Protein AF-A0AAU9F2Q4-F1 (afdb_monomer_lite)

Sequence (205 aa):
METWDTPYREISLGPARLWLRPLEPWQWAPRREASCGPASLCLELLGKAPVGWRDVFTCQGQVAEPATDNLAALPAAYLDTLLTALQAPWLTPEEAADMALLTRHLEHRADFPGVDCAACAQQDAAGEGPPDCAACPLPPLSAAGWEALRLLGLVRRCPPEAAALLPYLAAGAGPRELRLLLMRWCLIAARLERRSGPAGGAMLK

pLDDT: mean 78.68, std 13.42, range [30.16, 93.81]

Organism: NCBI:txid3058419

Structure (mmCIF, N/CA/C/O backbone):
data_AF-A0AAU9F2Q4-F1
#
_entry.id   AF-A0AAU9F2Q4-F1
#
loop_
_atom_site.group_PDB
_atom_site.id
_atom_site.type_symbol
_atom_site.label_atom_id
_atom_site.label_alt_id
_atom_site.label_comp_id
_atom_site.label_asym_id
_atom_site.label_entity_id
_atom_site.label_seq_id
_atom_site.pdbx_PDB_ins_code
_atom_site.Cartn_x
_atom_site.Cartn_y
_atom_site.Cartn_z
_atom_site.occupancy
_atom_site.B_iso_or_equiv
_atom_site.auth_seq_id
_atom_site.auth_comp_id
_atom_site.auth_asym_id
_atom_site.auth_atom_id
_atom_site.pdbx_PDB_model_num
ATOM 1 N N . MET A 1 1 ? 14.437 14.383 21.463 1.00 30.75 1 MET A N 1
ATOM 2 C CA . MET A 1 1 ? 13.561 15.396 20.845 1.00 30.75 1 MET A CA 1
ATOM 3 C C . MET A 1 1 ? 13.148 14.809 19.507 1.00 30.75 1 MET A C 1
ATOM 5 O O . MET A 1 1 ? 13.933 14.861 18.574 1.00 30.75 1 MET A O 1
ATOM 9 N N . GLU A 1 2 ? 12.039 14.068 19.474 1.00 33.81 2 GLU A N 1
ATOM 10 C CA . GLU A 1 2 ? 11.590 13.385 18.252 1.00 33.81 2 GLU A CA 1
ATOM 11 C C . GLU A 1 2 ? 11.129 14.434 17.241 1.00 33.81 2 GLU A C 1
ATOM 13 O O . GLU A 1 2 ? 10.295 15.280 17.556 1.00 33.81 2 GLU A O 1
ATOM 18 N N . THR A 1 3 ? 11.714 14.425 16.050 1.00 34.91 3 THR A N 1
ATOM 19 C CA . THR A 1 3 ? 11.273 15.225 14.911 1.00 34.91 3 THR A CA 1
ATOM 20 C C . THR A 1 3 ? 9.958 14.641 14.391 1.00 34.91 3 THR A C 1
ATOM 22 O O . THR A 1 3 ? 9.901 13.517 13.893 1.00 34.91 3 THR A O 1
ATOM 25 N N . TRP A 1 4 ? 8.867 15.386 14.570 1.00 38.84 4 TRP A N 1
ATOM 26 C CA . TRP A 1 4 ? 7.504 14.994 14.200 1.00 38.84 4 TRP A CA 1
ATOM 27 C C . TRP A 1 4 ? 7.241 15.208 12.700 1.00 38.84 4 TRP A C 1
ATOM 29 O O . TRP A 1 4 ? 6.338 15.948 12.328 1.00 38.84 4 TRP A O 1
ATOM 39 N N . ASP A 1 5 ? 8.017 14.560 11.830 1.00 51.81 5 ASP A N 1
ATOM 40 C CA . ASP A 1 5 ? 7.892 14.719 10.368 1.00 51.81 5 ASP A CA 1
ATOM 41 C C . ASP A 1 5 ? 6.787 13.860 9.732 1.00 51.81 5 ASP A C 1
ATOM 43 O O . ASP A 1 5 ? 6.594 13.885 8.518 1.00 51.81 5 ASP A O 1
ATOM 47 N N . THR A 1 6 ? 6.036 13.073 10.511 1.00 57.44 6 THR A N 1
ATOM 48 C CA . THR A 1 6 ? 4.935 12.277 9.948 1.00 57.44 6 THR A CA 1
ATOM 49 C C . THR A 1 6 ? 3.630 13.077 9.984 1.00 57.44 6 THR A C 1
ATOM 51 O O . THR A 1 6 ? 3.084 13.267 11.074 1.00 57.44 6 THR A O 1
ATOM 54 N N . PRO A 1 7 ? 3.091 13.527 8.834 1.00 71.12 7 PRO A N 1
ATOM 55 C CA . PRO A 1 7 ? 1.835 14.259 8.815 1.00 71.12 7 PRO A CA 1
ATOM 56 C C . PRO A 1 7 ? 0.687 13.350 9.257 1.00 71.12 7 PRO A C 1
ATOM 58 O O . PRO A 1 7 ? 0.621 12.168 8.903 1.00 71.12 7 PRO A O 1
ATOM 61 N N . TYR A 1 8 ? -0.238 13.918 10.024 1.00 78.12 8 TYR A N 1
ATOM 62 C CA . TYR A 1 8 ? -1.520 13.283 10.290 1.00 78.12 8 TYR A CA 1
ATOM 63 C C . TYR A 1 8 ? -2.273 13.096 8.973 1.00 78.12 8 TYR A C 1
ATOM 65 O O . TYR A 1 8 ? -2.285 13.990 8.124 1.00 78.12 8 TYR A O 1
ATOM 73 N N . ARG A 1 9 ? -2.937 11.953 8.807 1.00 81.25 9 ARG A N 1
ATOM 74 C CA . ARG A 1 9 ? -3.854 11.731 7.694 1.00 81.25 9 ARG A CA 1
ATOM 75 C C . ARG A 1 9 ? -5.282 11.971 8.142 1.00 81.25 9 ARG A C 1
ATOM 77 O O . ARG A 1 9 ? -5.747 11.373 9.110 1.00 81.25 9 ARG A O 1
ATOM 84 N N . GLU A 1 10 ? -5.962 12.834 7.403 1.00 86.50 10 GLU A N 1
ATOM 85 C CA . GLU A 1 10 ? -7.388 13.073 7.564 1.00 86.50 10 GLU A CA 1
ATOM 86 C C . GLU A 1 10 ? -8.207 11.935 6.938 1.00 86.50 10 GLU A C 1
ATOM 88 O O . GLU A 1 10 ? -7.921 11.467 5.832 1.00 86.50 10 GLU A O 1
ATOM 93 N N . ILE A 1 11 ? -9.243 11.506 7.651 1.00 83.75 11 ILE A N 1
ATOM 94 C CA . ILE A 1 11 ? -10.245 10.533 7.229 1.00 83.75 11 ILE A CA 1
ATOM 95 C C . ILE A 1 11 ? -11.613 11.184 7.386 1.00 83.75 11 ILE A C 1
ATOM 97 O O . ILE A 1 11 ? -11.958 11.715 8.444 1.00 83.75 11 ILE A O 1
ATOM 101 N N . SER A 1 12 ? -12.405 11.113 6.322 1.00 86.38 12 SER A N 1
ATOM 102 C CA . SER A 1 12 ? -13.799 11.538 6.335 1.00 86.38 12 SER A CA 1
ATOM 103 C C . SER A 1 12 ? -14.693 10.382 6.777 1.00 86.38 12 SER A C 1
ATOM 105 O O . SER A 1 12 ? -14.670 9.310 6.174 1.00 86.38 12 SER A O 1
ATOM 107 N N . LEU A 1 13 ? -15.501 10.619 7.809 1.00 80.38 13 LEU A N 1
ATOM 108 C CA . LEU A 1 13 ? -16.536 9.711 8.308 1.00 80.38 13 LEU A CA 1
ATOM 109 C C . LEU A 1 13 ? -17.919 10.359 8.098 1.00 80.38 13 LEU A C 1
ATOM 111 O O . LEU A 1 13 ? -18.725 10.471 9.017 1.00 80.38 13 LEU A O 1
ATOM 115 N N . GLY A 1 14 ? -18.167 10.878 6.889 1.00 81.12 14 GLY A N 1
ATOM 116 C CA . GLY A 1 14 ? -19.363 11.667 6.572 1.00 81.12 14 GLY A CA 1
ATOM 117 C C . GLY A 1 14 ? -19.205 13.132 7.005 1.00 81.12 14 GLY A C 1
ATOM 118 O O . GLY A 1 14 ? -18.322 13.807 6.467 1.00 81.12 14 GLY A O 1
ATOM 119 N N . PRO A 1 15 ? -20.026 13.661 7.934 1.00 78.69 15 PRO A N 1
ATOM 120 C CA . PRO A 1 15 ? -19.809 14.995 8.503 1.00 78.69 15 PRO A CA 1
ATOM 121 C C . PRO A 1 15 ? -18.607 15.031 9.461 1.00 78.69 15 PRO A C 1
ATOM 123 O O . PRO A 1 15 ? -17.998 16.082 9.630 1.00 78.69 15 PRO A O 1
ATOM 126 N N . ALA A 1 16 ? -18.231 13.887 10.039 1.00 80.81 16 ALA A N 1
ATOM 127 C CA . ALA A 1 16 ? -17.116 13.779 10.968 1.00 80.81 16 ALA A CA 1
ATOM 128 C C . ALA A 1 16 ? -15.758 13.749 10.247 1.00 80.81 16 ALA A C 1
ATOM 130 O O . ALA A 1 16 ? -15.624 13.267 9.111 1.00 80.81 16 ALA A O 1
ATOM 131 N N . ARG A 1 17 ? -14.728 14.250 10.932 1.00 85.94 17 ARG A N 1
ATOM 132 C CA . ARG A 1 17 ? -13.327 14.218 10.494 1.00 85.94 17 ARG A CA 1
ATOM 133 C C . ARG A 1 17 ? -12.459 13.613 11.580 1.00 85.94 17 ARG A C 1
ATOM 135 O O . ARG A 1 17 ? -12.610 13.947 12.751 1.00 85.94 17 ARG A O 1
ATOM 142 N N . LEU A 1 18 ? -11.549 12.739 11.177 1.00 82.75 18 LEU A N 1
ATOM 143 C CA . LEU A 1 18 ? -10.592 12.084 12.057 1.00 82.75 18 LEU A CA 1
ATOM 144 C C . LEU A 1 18 ? -9.186 12.299 11.504 1.00 82.75 18 LEU A C 1
ATOM 146 O O . LEU A 1 18 ? -8.965 12.124 10.311 1.00 82.75 18 LEU A O 1
ATOM 150 N N . TRP A 1 19 ? -8.234 12.631 12.362 1.00 84.31 19 TRP A N 1
ATOM 151 C CA . TRP A 1 19 ? -6.824 12.755 12.018 1.00 84.31 19 TRP A CA 1
ATOM 152 C C . TRP A 1 19 ? -6.054 11.668 12.742 1.00 84.31 19 TRP A C 1
ATOM 154 O O . TRP A 1 19 ? -6.036 11.635 13.970 1.00 84.31 19 TRP A O 1
ATOM 164 N N . LEU A 1 20 ? -5.424 10.780 11.978 1.00 81.56 20 LEU A N 1
ATOM 165 C CA . LEU A 1 20 ? -4.614 9.690 12.509 1.00 81.56 20 LEU A CA 1
ATOM 166 C C . LEU A 1 20 ? -3.164 9.879 12.128 1.00 81.56 20 LEU A C 1
ATOM 168 O O . LEU A 1 20 ? -2.854 10.166 10.971 1.00 81.56 20 LEU A O 1
ATOM 172 N N . ARG A 1 21 ? -2.262 9.615 13.069 1.00 80.25 21 ARG A N 1
ATOM 173 C CA . ARG A 1 21 ? -0.896 9.278 12.687 1.00 80.25 21 ARG A CA 1
ATOM 174 C C . ARG A 1 21 ? -0.889 7.883 12.043 1.00 80.25 21 ARG A C 1
ATOM 176 O O . ARG A 1 21 ? -1.408 6.944 12.652 1.00 80.25 21 ARG A O 1
ATOM 183 N N . PRO A 1 22 ? -0.288 7.727 10.853 1.00 78.69 22 PRO A N 1
ATOM 184 C CA . PRO A 1 22 ? -0.014 6.424 10.263 1.00 78.69 22 PRO A CA 1
ATOM 185 C C . PRO A 1 22 ? 0.606 5.427 11.244 1.00 78.69 22 PRO A C 1
ATOM 187 O O . PRO A 1 22 ? 1.604 5.743 11.892 1.00 78.69 22 PRO A O 1
ATOM 190 N N . LEU A 1 23 ? 0.042 4.219 11.310 1.00 81.31 23 LEU A N 1
ATOM 191 C CA . LEU A 1 23 ? 0.654 3.081 11.994 1.00 81.31 23 LEU A CA 1
ATOM 192 C C . LEU A 1 23 ? 1.316 2.162 10.967 1.00 81.31 23 LEU A C 1
ATOM 194 O O . LEU A 1 23 ? 0.709 1.783 9.965 1.00 81.31 23 LEU A O 1
ATOM 198 N N . GLU A 1 24 ? 2.548 1.758 11.237 1.00 81.12 24 GLU A N 1
ATOM 199 C CA . GLU A 1 24 ? 3.239 0.728 10.472 1.00 81.12 24 GLU A CA 1
ATOM 200 C C . GLU A 1 24 ? 2.607 -0.651 10.707 1.00 81.12 24 GLU A C 1
ATOM 202 O O . GLU A 1 24 ? 2.112 -0.921 11.804 1.00 81.12 24 GLU A O 1
ATOM 207 N N . PRO A 1 25 ? 2.672 -1.589 9.742 1.00 79.75 25 PRO A N 1
ATOM 208 C CA . PRO A 1 25 ? 2.086 -2.916 9.921 1.00 79.75 25 PRO A CA 1
ATOM 209 C C . PRO A 1 25 ? 2.597 -3.682 11.123 1.00 79.75 25 PRO A C 1
ATOM 211 O O . PRO A 1 25 ? 1.816 -4.349 11.784 1.00 79.75 25 PRO A O 1
ATOM 214 N N . TRP A 1 26 ? 3.877 -3.560 11.466 1.00 81.12 26 TRP A N 1
ATOM 215 C CA . TRP A 1 26 ? 4.405 -4.212 12.664 1.00 81.12 26 TRP A CA 1
ATOM 216 C C . TRP A 1 26 ? 3.760 -3.670 13.954 1.00 81.12 26 TRP A C 1
ATOM 218 O O . TRP A 1 26 ? 3.735 -4.363 14.968 1.00 81.12 26 TRP A O 1
ATOM 228 N N . GLN A 1 27 ? 3.190 -2.459 13.916 1.00 82.69 27 GLN A N 1
ATOM 229 C CA . GLN A 1 27 ? 2.461 -1.866 15.034 1.00 82.69 27 GLN A CA 1
ATOM 230 C C . GLN A 1 27 ? 1.024 -2.389 15.139 1.00 82.69 27 GLN A C 1
ATOM 232 O O . GLN A 1 27 ? 0.495 -2.409 16.246 1.00 82.69 27 GLN A O 1
ATOM 237 N N . TRP A 1 28 ? 0.377 -2.835 14.057 1.00 82.81 28 TRP A N 1
ATOM 238 C CA . TRP A 1 28 ? -1.028 -3.272 14.109 1.00 82.81 28 TRP A CA 1
ATOM 239 C C . TRP A 1 28 ? -1.265 -4.756 13.796 1.00 82.81 28 TRP A C 1
ATOM 241 O O . TRP A 1 28 ? -2.226 -5.331 14.304 1.00 82.81 28 TRP A O 1
ATOM 251 N N . ALA A 1 29 ? -0.399 -5.410 13.021 1.00 83.38 29 ALA A N 1
ATOM 252 C CA . ALA A 1 29 ? -0.590 -6.790 12.573 1.00 83.38 29 ALA A CA 1
ATOM 253 C C . ALA A 1 29 ? -0.628 -7.810 13.727 1.00 83.38 29 ALA A C 1
ATOM 255 O O . ALA A 1 29 ? -1.588 -8.577 13.769 1.00 83.38 29 ALA A O 1
ATOM 256 N N . PRO A 1 30 ? 0.280 -7.777 14.727 1.00 87.00 30 PRO A N 1
ATOM 257 C CA . PRO A 1 30 ? 0.195 -8.703 15.864 1.00 87.00 30 PRO A CA 1
ATOM 258 C C . PRO A 1 30 ? -1.099 -8.544 16.679 1.00 87.00 30 PRO A C 1
ATOM 260 O O . PRO A 1 30 ? -1.614 -9.494 17.258 1.00 87.00 30 PRO A O 1
ATOM 263 N N . ARG A 1 31 ? -1.658 -7.329 16.711 1.00 85.50 31 ARG A N 1
ATOM 264 C CA . ARG A 1 31 ? -2.881 -7.008 17.465 1.00 85.50 31 ARG A CA 1
ATOM 265 C C . ARG A 1 31 ? -4.124 -7.548 16.789 1.00 85.50 31 ARG A C 1
ATOM 267 O O . ARG A 1 31 ? -5.072 -7.931 17.459 1.00 85.50 31 ARG A O 1
ATOM 274 N N . ARG A 1 32 ? -4.111 -7.615 15.459 1.00 82.69 32 ARG A N 1
ATOM 275 C CA . ARG A 1 32 ? -5.192 -8.228 14.690 1.00 82.69 32 ARG A CA 1
ATOM 276 C C . ARG A 1 32 ? -5.400 -9.690 15.085 1.00 82.69 32 ARG A C 1
ATOM 278 O O . ARG A 1 32 ? -6.544 -10.112 15.183 1.00 82.69 32 ARG A O 1
ATOM 285 N N . GLU A 1 33 ? -4.317 -10.428 15.312 1.00 83.19 33 GLU A N 1
ATOM 286 C CA . GLU A 1 33 ? -4.371 -11.839 15.718 1.00 83.19 33 GLU A CA 1
ATOM 287 C C . GLU A 1 33 ? -4.824 -12.009 17.174 1.00 83.19 33 GLU A C 1
ATOM 289 O O . GLU A 1 33 ? -5.523 -12.966 17.494 1.00 83.19 33 GLU A O 1
ATOM 294 N N . ALA A 1 34 ? -4.461 -11.065 18.046 1.00 84.88 34 ALA A N 1
ATOM 295 C CA . ALA A 1 34 ? -4.790 -11.102 19.469 1.00 84.88 34 ALA A CA 1
ATOM 296 C C . ALA A 1 34 ? -6.171 -10.511 19.820 1.00 84.88 34 ALA A C 1
ATOM 298 O O . ALA A 1 34 ? -6.640 -10.670 20.946 1.00 84.88 34 ALA A O 1
ATOM 299 N N . SER A 1 35 ? -6.811 -9.790 18.898 1.00 81.19 35 SER A N 1
ATOM 300 C CA . SER A 1 35 ? -8.027 -9.034 19.192 1.00 81.19 35 SER A CA 1
ATOM 301 C C . SER A 1 35 ? -9.288 -9.902 19.220 1.00 81.19 35 SER A C 1
ATOM 303 O O . SER A 1 35 ? -9.508 -10.743 18.352 1.00 81.19 35 SER A O 1
ATOM 305 N N . CYS A 1 36 ? -10.186 -9.613 20.167 1.00 80.12 36 CYS A N 1
ATOM 306 C CA . CYS A 1 36 ? -11.493 -10.268 20.303 1.00 80.12 36 CYS A CA 1
ATOM 307 C C . CYS A 1 36 ? -12.516 -9.869 19.220 1.00 80.12 36 CYS A C 1
ATOM 309 O O . CYS A 1 36 ? -13.632 -10.386 19.214 1.00 80.12 36 CYS A O 1
ATOM 311 N N . GLY A 1 37 ? -12.177 -8.934 18.328 1.00 80.25 37 GLY A N 1
ATOM 312 C CA . GLY A 1 37 ? -13.032 -8.546 17.213 1.00 80.25 37 GLY A CA 1
ATOM 313 C C . GLY A 1 37 ? -12.699 -7.173 16.624 1.00 80.25 37 GLY A C 1
ATOM 314 O O . GLY A 1 37 ? -11.856 -6.445 17.150 1.00 80.25 37 GLY A O 1
ATOM 315 N N . PRO A 1 38 ? -13.385 -6.774 15.539 1.00 76.56 38 PRO A N 1
ATOM 316 C CA . PRO A 1 38 ? -13.038 -5.572 14.782 1.00 76.56 38 PRO A CA 1
ATOM 317 C C . PRO A 1 38 ? -13.128 -4.279 15.615 1.00 76.56 38 PRO A C 1
ATOM 319 O O . PRO A 1 38 ? -12.246 -3.428 15.532 1.00 76.56 38 PRO A O 1
ATOM 322 N N . ALA A 1 39 ? -14.138 -4.156 16.486 1.00 77.06 39 ALA A N 1
ATOM 323 C CA . ALA A 1 39 ? -14.296 -3.003 17.378 1.00 77.06 39 ALA A CA 1
ATOM 324 C C . ALA A 1 39 ? -13.160 -2.900 18.408 1.00 77.06 39 ALA A C 1
ATOM 326 O O . ALA A 1 39 ? -12.555 -1.840 18.557 1.00 77.06 39 ALA A O 1
ATOM 327 N N . SER A 1 40 ? -12.821 -4.011 19.069 1.00 78.44 40 SER A N 1
ATOM 328 C CA . SER A 1 40 ? -11.718 -4.071 20.034 1.00 78.44 40 SER A CA 1
ATOM 329 C C . SER A 1 40 ? -10.376 -3.744 19.381 1.00 78.44 40 SER A C 1
ATOM 331 O O . SER A 1 40 ? -9.596 -2.983 19.946 1.00 78.44 40 SER A O 1
ATOM 333 N N . LEU A 1 41 ? -10.131 -4.259 18.170 1.00 82.94 41 LEU A N 1
ATOM 334 C CA . LEU A 1 41 ? -8.939 -3.931 17.388 1.00 82.94 41 LEU A CA 1
ATOM 335 C C . LEU A 1 41 ? -8.873 -2.431 17.093 1.00 82.94 41 LEU A C 1
ATOM 337 O O . LEU A 1 41 ? -7.843 -1.808 17.325 1.00 82.94 41 LEU A O 1
ATOM 341 N N . CYS A 1 42 ? -9.970 -1.835 16.623 1.00 80.12 42 CYS A N 1
ATOM 342 C CA . CYS A 1 42 ? -10.027 -0.402 16.355 1.00 80.12 42 CYS A CA 1
ATOM 343 C C . CYS A 1 42 ? -9.677 0.436 17.583 1.00 80.12 42 CYS A C 1
ATOM 345 O O . CYS A 1 42 ? -8.853 1.339 17.478 1.00 80.12 42 CYS A O 1
ATOM 347 N N . LEU A 1 43 ? -10.266 0.126 18.739 1.00 78.06 43 LEU A N 1
ATOM 348 C CA . LEU A 1 43 ? -9.997 0.850 19.980 1.00 78.06 43 LEU A CA 1
ATOM 349 C C . LEU A 1 43 ? -8.536 0.716 20.412 1.00 78.06 43 LEU A C 1
ATOM 351 O O . LEU A 1 43 ? -7.912 1.714 20.769 1.00 78.06 43 LEU A O 1
ATOM 355 N N . GLU A 1 44 ? -7.965 -0.487 20.324 1.00 82.19 44 GLU A N 1
ATOM 356 C CA . GLU A 1 44 ? -6.560 -0.704 20.664 1.00 82.19 44 GLU A CA 1
ATOM 357 C C . GLU A 1 44 ? -5.624 0.089 19.739 1.00 82.19 44 GLU A C 1
ATOM 359 O O . GLU A 1 44 ? -4.688 0.737 20.209 1.00 82.19 44 GLU A O 1
ATOM 364 N N . LEU A 1 45 ? -5.882 0.079 18.427 1.00 82.31 45 LEU A N 1
ATOM 365 C CA . LEU A 1 45 ? -5.062 0.794 17.448 1.00 82.31 45 LEU A CA 1
ATOM 366 C C . LEU A 1 45 ? -5.203 2.314 17.569 1.00 82.31 45 LEU A C 1
ATOM 368 O O . LEU A 1 45 ? -4.200 3.025 17.514 1.00 82.31 45 LEU A O 1
ATOM 372 N N . LEU A 1 46 ? -6.418 2.817 17.788 1.00 79.06 46 LEU A N 1
ATOM 373 C CA . LEU A 1 46 ? -6.665 4.241 18.023 1.00 79.06 46 LEU A CA 1
ATOM 374 C C . LEU A 1 46 ? -6.047 4.706 19.349 1.00 79.06 46 LEU A C 1
ATOM 376 O O . LEU A 1 46 ? -5.559 5.822 19.416 1.00 79.06 46 LEU A O 1
ATOM 380 N N . GLY A 1 47 ? -5.960 3.849 20.370 1.00 76.38 47 GLY A N 1
ATOM 381 C CA . GLY A 1 47 ? -5.218 4.153 21.600 1.00 76.38 47 GLY A CA 1
ATOM 382 C C . GLY A 1 47 ? -3.692 4.192 21.431 1.00 76.38 47 GLY A C 1
ATOM 383 O O . GLY A 1 47 ? -2.983 4.681 22.310 1.00 76.38 47 GLY A O 1
ATOM 384 N N . LYS A 1 48 ? -3.159 3.667 20.321 1.00 77.38 48 LYS A N 1
ATOM 385 C CA . LYS A 1 48 ? -1.722 3.687 19.993 1.00 77.38 48 LYS A CA 1
ATOM 386 C C . LYS A 1 48 ? -1.352 4.774 18.991 1.00 77.38 48 LYS A C 1
ATOM 388 O O . LYS A 1 48 ? -0.204 5.214 18.978 1.00 77.38 48 LYS A O 1
ATOM 393 N N . ALA A 1 49 ? -2.292 5.195 18.155 1.00 73.62 49 ALA A N 1
ATOM 394 C CA . ALA A 1 49 ? -2.109 6.328 17.270 1.00 73.62 49 ALA A CA 1
ATOM 395 C C . ALA A 1 49 ? -2.385 7.636 18.030 1.00 73.62 49 ALA A C 1
ATOM 397 O O . ALA A 1 49 ? -3.349 7.725 18.781 1.00 73.62 49 ALA A O 1
ATOM 398 N N . PRO A 1 50 ? -1.598 8.699 17.819 1.00 68.94 50 PRO A N 1
ATOM 399 C CA . PRO A 1 50 ? -2.093 10.048 18.040 1.00 68.94 50 PRO A CA 1
ATOM 400 C C . PRO A 1 50 ? -3.336 10.277 17.168 1.00 68.94 50 PRO A C 1
ATOM 402 O O . PRO A 1 50 ? -3.247 10.224 15.936 1.00 68.94 50 PRO A O 1
ATOM 405 N N . VAL A 1 51 ? -4.488 10.481 17.812 1.00 73.81 51 VAL A N 1
ATOM 406 C CA . VAL A 1 51 ? -5.788 10.684 17.159 1.00 73.81 51 VAL A CA 1
ATOM 407 C C . VAL A 1 51 ? -6.348 12.046 17.550 1.00 73.81 51 VAL A C 1
ATOM 409 O O . VAL A 1 51 ? -6.468 12.356 18.731 1.00 73.81 51 VAL A O 1
ATOM 412 N N . GLY A 1 52 ? -6.735 12.837 16.554 1.00 76.69 52 GLY A N 1
ATOM 413 C CA . GLY A 1 52 ? -7.634 13.978 16.725 1.00 76.69 52 GLY A CA 1
ATOM 414 C C . GLY A 1 52 ? -8.943 13.733 15.982 1.00 76.69 52 GLY A C 1
ATOM 415 O O . GLY A 1 52 ? -8.969 12.975 15.012 1.00 76.69 52 GLY A O 1
ATOM 416 N N . TRP A 1 53 ? -10.031 14.383 16.386 1.00 80.69 53 TRP A N 1
ATOM 417 C CA . TRP A 1 53 ? -11.269 14.366 15.607 1.00 80.69 53 TRP A CA 1
ATOM 418 C C . TRP A 1 53 ? -12.126 15.603 15.809 1.00 80.69 53 TRP A C 1
ATOM 420 O O . TRP A 1 53 ? -11.946 16.365 16.756 1.00 80.69 53 TRP A O 1
ATOM 430 N N . ARG A 1 54 ? -13.064 15.790 14.884 1.00 82.50 54 ARG A N 1
ATOM 431 C CA . ARG A 1 54 ? -14.028 16.884 14.861 1.00 82.50 54 ARG A CA 1
ATOM 432 C C . ARG A 1 54 ? -15.376 16.363 14.374 1.00 82.50 54 ARG A C 1
ATOM 434 O O . ARG A 1 54 ? -15.425 15.486 13.510 1.00 82.50 54 ARG A O 1
ATOM 441 N N . ASP A 1 55 ? -16.449 16.924 14.928 1.00 80.50 55 ASP A N 1
ATOM 442 C CA . ASP A 1 55 ? -17.834 16.639 14.533 1.00 80.50 55 ASP A CA 1
ATOM 443 C C . ASP A 1 55 ? -18.192 15.142 14.650 1.00 80.50 55 ASP A C 1
ATOM 445 O O . ASP A 1 55 ? -19.025 14.609 13.919 1.00 80.50 55 ASP A O 1
ATOM 449 N N . VAL A 1 56 ? -17.540 14.451 15.591 1.00 75.06 56 VAL A N 1
ATOM 450 C CA . VAL A 1 56 ? -17.852 13.078 15.989 1.00 75.06 56 VAL A CA 1
ATOM 451 C C . VAL A 1 56 ? -18.936 13.128 17.054 1.00 75.06 56 VAL A C 1
ATOM 453 O O . VAL A 1 56 ? -18.763 13.791 18.073 1.00 75.06 56 VAL A O 1
ATOM 456 N N . PHE A 1 57 ? -20.029 12.403 16.834 1.00 73.88 57 PHE A N 1
ATOM 457 C CA . PHE A 1 57 ? -21.144 12.334 17.773 1.00 73.88 57 PHE A CA 1
ATOM 458 C C . PHE A 1 57 ? -21.183 10.975 18.474 1.00 73.88 57 PHE A C 1
ATOM 460 O O . PHE A 1 57 ? -20.992 9.940 17.833 1.00 73.88 57 PHE A O 1
ATOM 467 N N . THR A 1 58 ? -21.442 10.979 19.780 1.00 72.56 58 THR A N 1
ATOM 468 C CA . THR A 1 58 ? -21.696 9.768 20.567 1.00 72.56 58 THR A CA 1
ATOM 469 C C . THR A 1 58 ? -23.010 9.114 20.137 1.00 72.56 58 THR A C 1
ATOM 471 O O . THR A 1 58 ? -23.845 9.727 19.467 1.00 72.56 58 THR A O 1
ATOM 474 N N . CYS A 1 59 ? -23.260 7.883 20.590 1.00 68.62 59 CYS A N 1
ATOM 475 C CA . CYS A 1 59 ? -24.557 7.220 20.406 1.00 68.62 59 CYS A CA 1
ATOM 476 C C . CYS A 1 59 ? -25.750 7.992 21.012 1.00 68.62 59 CYS A C 1
ATOM 478 O O . CYS A 1 59 ? -26.895 7.704 20.676 1.00 68.62 59 CYS A O 1
ATOM 480 N N . GLN A 1 60 ? -25.489 8.984 21.869 1.00 75.81 60 GLN A N 1
ATOM 481 C CA . GLN A 1 60 ? -26.485 9.871 22.474 1.00 75.81 60 GLN A CA 1
ATOM 482 C C . GLN A 1 60 ? -26.655 11.193 21.700 1.00 75.81 60 GLN A C 1
ATOM 484 O O . GLN A 1 60 ? -27.399 12.067 22.137 1.00 75.81 60 GLN A O 1
ATOM 489 N N . GLY A 1 61 ? -25.968 11.363 20.563 1.00 75.12 61 GLY A N 1
ATOM 490 C CA . GLY A 1 61 ? -26.054 12.565 19.729 1.00 75.12 61 GLY A CA 1
ATOM 491 C C . GLY A 1 61 ? -25.275 13.771 20.265 1.00 75.12 61 GLY A C 1
ATOM 492 O O . GLY A 1 61 ? -25.498 14.889 19.810 1.00 75.12 61 GLY A O 1
ATOM 493 N N . GLN A 1 62 ? -24.364 13.570 21.220 1.00 79.62 62 GLN A N 1
ATOM 494 C CA . GLN A 1 62 ? -23.512 14.628 21.774 1.00 79.62 62 GLN A CA 1
ATOM 495 C C . GLN A 1 62 ? -22.176 14.684 21.036 1.00 79.62 62 GLN A C 1
ATOM 497 O O . GLN A 1 62 ? -21.666 13.642 20.636 1.00 79.62 62 GLN A O 1
ATOM 502 N N . VAL A 1 63 ? -21.582 15.871 20.891 1.00 78.38 63 VAL A N 1
ATOM 503 C CA . VAL A 1 63 ? -20.228 15.997 20.327 1.00 78.38 63 VAL A CA 1
ATOM 504 C C . VAL A 1 63 ? -19.228 15.350 21.290 1.00 78.38 63 VAL A C 1
ATOM 506 O O . VAL A 1 63 ? -19.140 15.740 22.451 1.00 78.38 63 VAL A O 1
ATOM 509 N N . ALA A 1 64 ? -18.492 14.351 20.810 1.00 73.75 64 ALA A N 1
ATOM 510 C CA . ALA A 1 64 ? -17.448 13.675 21.563 1.00 73.75 64 ALA A CA 1
ATOM 511 C C . ALA A 1 64 ? -16.173 14.523 21.554 1.00 73.75 64 ALA A C 1
ATOM 513 O O . ALA A 1 64 ? -15.645 14.841 20.485 1.00 73.75 64 ALA A O 1
ATOM 514 N N . GLU A 1 65 ? -15.638 14.848 22.728 1.00 72.31 65 GLU A N 1
ATOM 515 C CA . GLU A 1 65 ? -14.328 15.493 22.820 1.00 72.31 65 GLU A CA 1
ATOM 516 C C . GLU A 1 65 ? -13.208 14.530 22.398 1.00 72.31 65 GLU A C 1
ATOM 518 O O . GLU A 1 65 ? -13.322 13.329 22.667 1.00 72.31 65 GLU A O 1
ATOM 523 N N . PRO A 1 66 ? -12.127 15.029 21.767 1.00 66.12 66 PRO A N 1
ATOM 524 C CA . PRO A 1 66 ? -10.971 14.229 21.375 1.00 66.12 66 PRO A CA 1
ATOM 525 C C . PRO A 1 66 ? -10.210 13.726 22.608 1.00 66.12 66 PRO A C 1
ATOM 527 O O . PRO A 1 66 ? -9.268 14.351 23.087 1.00 66.12 66 PRO A O 1
ATOM 530 N N . ALA A 1 67 ? -10.639 12.577 23.121 1.00 66.75 67 ALA A N 1
ATOM 531 C CA . ALA A 1 67 ? -10.023 11.868 24.232 1.00 66.75 67 ALA A CA 1
ATOM 532 C C . ALA A 1 67 ? -10.130 10.363 23.985 1.00 66.75 67 ALA A C 1
ATOM 534 O O . ALA A 1 67 ? -11.187 9.878 23.591 1.00 66.75 67 ALA A O 1
ATOM 535 N N . THR A 1 68 ? -9.062 9.611 24.250 1.00 62.69 68 THR A N 1
ATOM 536 C CA . THR A 1 68 ? -9.004 8.149 24.057 1.00 62.69 68 THR A CA 1
ATOM 537 C C . THR A 1 68 ? -10.191 7.408 24.679 1.00 62.69 68 THR A C 1
ATOM 539 O O . THR A 1 68 ? -10.677 6.442 24.101 1.00 62.69 68 THR A O 1
ATOM 542 N N . ASP A 1 69 ? -10.717 7.902 25.799 1.00 65.12 69 ASP A N 1
ATOM 543 C CA . ASP A 1 69 ? -11.838 7.289 26.521 1.00 65.12 69 ASP A CA 1
ATOM 544 C C . ASP A 1 69 ? -13.177 7.428 25.770 1.00 65.12 69 ASP A C 1
ATOM 546 O O . ASP A 1 69 ? -14.058 6.576 25.883 1.00 65.12 69 ASP A O 1
ATOM 550 N N . ASN A 1 70 ? -13.308 8.447 24.916 1.00 66.56 70 ASN A N 1
ATOM 551 C CA . ASN A 1 70 ? -14.494 8.689 24.092 1.00 66.56 70 ASN A CA 1
ATOM 552 C C . ASN A 1 70 ? -14.502 7.860 22.794 1.00 66.56 70 ASN A C 1
ATOM 554 O O . ASN A 1 70 ? -15.514 7.822 22.093 1.00 66.56 70 ASN A O 1
ATOM 558 N N . LEU A 1 71 ? -13.409 7.151 22.478 1.00 65.62 71 LEU A N 1
ATOM 559 C CA . LEU A 1 71 ? -13.319 6.277 21.300 1.00 65.62 71 LEU A CA 1
ATOM 560 C C . LEU A 1 71 ? -14.311 5.112 21.356 1.00 65.62 71 LEU A C 1
ATOM 562 O O . LEU A 1 71 ? -14.843 4.699 20.327 1.00 65.62 71 LEU A O 1
ATOM 566 N N . ALA A 1 72 ? -14.589 4.594 22.555 1.00 67.75 72 ALA A N 1
ATOM 567 C CA . ALA A 1 72 ? -15.548 3.507 22.754 1.00 67.75 72 ALA A CA 1
ATOM 568 C C . ALA A 1 72 ? -16.997 3.922 22.440 1.00 67.75 72 ALA A C 1
ATOM 570 O O . ALA A 1 72 ? -17.843 3.063 22.204 1.00 67.75 72 ALA A O 1
ATOM 571 N N . ALA A 1 73 ? -17.279 5.229 22.409 1.00 66.69 73 ALA A N 1
ATOM 572 C CA . ALA A 1 73 ? -18.598 5.782 22.118 1.00 66.69 73 ALA A CA 1
ATOM 573 C C . ALA A 1 73 ? -18.834 6.054 20.620 1.00 66.69 73 ALA A C 1
ATOM 575 O O . ALA A 1 73 ? -19.902 6.560 20.257 1.00 66.69 73 ALA A O 1
ATOM 576 N N . LEU A 1 74 ? -17.859 5.741 19.754 1.00 70.62 74 LEU A N 1
ATOM 577 C CA . LEU A 1 74 ? -17.983 5.923 18.310 1.00 70.62 74 LEU A CA 1
ATOM 578 C C . LEU A 1 74 ? -19.105 5.039 17.732 1.00 70.62 74 LEU A C 1
ATOM 580 O O . LEU A 1 74 ? -19.186 3.852 18.057 1.00 70.62 74 LEU A O 1
ATOM 584 N N . PRO A 1 75 ? -19.950 5.575 16.832 1.00 73.44 75 PRO A N 1
ATOM 585 C CA . PRO A 1 75 ? -20.946 4.780 16.127 1.00 73.44 75 PRO A CA 1
ATOM 586 C C . PRO A 1 75 ? -20.321 3.598 15.378 1.00 73.44 75 PRO A C 1
ATOM 588 O O . PRO A 1 75 ? -19.350 3.762 14.638 1.00 73.44 75 PRO A O 1
ATOM 591 N N . ALA A 1 76 ? -20.943 2.420 15.484 1.00 77.44 76 ALA A N 1
ATOM 592 C CA . ALA A 1 76 ? -20.500 1.211 14.782 1.00 77.44 76 ALA A CA 1
ATOM 593 C C . ALA A 1 76 ? -20.427 1.394 13.254 1.00 77.44 76 ALA A C 1
ATOM 595 O O . ALA A 1 76 ? -19.606 0.764 12.598 1.00 77.44 76 ALA A O 1
ATOM 596 N N . ALA A 1 77 ? -21.225 2.310 12.693 1.00 79.31 77 ALA A N 1
ATOM 597 C CA . ALA A 1 77 ? -21.200 2.659 11.273 1.00 79.31 77 ALA A CA 1
ATOM 598 C C . ALA A 1 77 ? -19.843 3.211 10.789 1.00 79.31 77 ALA A C 1
ATOM 600 O O . ALA A 1 77 ? -19.560 3.175 9.595 1.00 79.31 77 ALA A O 1
ATOM 601 N N . TYR A 1 78 ? -18.995 3.717 11.689 1.00 78.94 78 TYR A N 1
ATOM 602 C CA . TYR A 1 78 ? -17.655 4.194 11.338 1.00 78.94 78 TYR A CA 1
ATOM 603 C C . TYR A 1 78 ? -16.596 3.090 11.375 1.00 78.94 78 TYR A C 1
ATOM 605 O O . TYR A 1 78 ? -15.490 3.307 10.883 1.00 78.94 78 TYR A O 1
ATOM 613 N N . LEU A 1 79 ? -16.915 1.916 11.929 1.00 79.88 79 LEU A N 1
ATOM 614 C CA . LEU A 1 79 ? -15.937 0.874 12.226 1.00 79.88 79 LEU A CA 1
ATOM 615 C C . LEU A 1 79 ? -15.211 0.369 10.976 1.00 79.88 79 LEU A C 1
ATOM 617 O O . LEU A 1 79 ? -13.986 0.292 10.980 1.00 79.88 79 LEU A O 1
ATOM 621 N N . ASP A 1 80 ? -15.937 0.095 9.893 1.00 82.12 80 ASP A N 1
ATOM 622 C CA . ASP A 1 80 ? -15.337 -0.410 8.652 1.00 82.12 80 ASP A CA 1
ATOM 623 C C . ASP A 1 80 ? -14.391 0.615 8.020 1.00 82.12 80 ASP A C 1
ATOM 625 O O . ASP A 1 80 ? -13.273 0.280 7.615 1.00 82.12 80 ASP A O 1
ATOM 629 N N . THR A 1 81 ? -14.794 1.888 7.992 1.00 84.56 81 THR A N 1
ATOM 630 C CA . THR A 1 81 ? -13.955 2.975 7.475 1.00 84.56 81 THR A CA 1
ATOM 631 C C . THR A 1 81 ? -12.719 3.182 8.347 1.00 84.56 81 THR A C 1
ATOM 633 O O . THR A 1 81 ? -11.621 3.355 7.820 1.00 84.56 81 THR A O 1
ATOM 636 N N . LEU A 1 82 ? -12.866 3.114 9.674 1.00 81.56 82 LEU A N 1
ATOM 637 C CA . LEU A 1 82 ? -11.758 3.226 10.624 1.00 81.56 82 LEU A CA 1
ATOM 638 C C . LEU A 1 82 ? -10.773 2.069 10.484 1.00 81.56 82 LEU A C 1
ATOM 640 O O . LEU A 1 82 ? -9.574 2.307 10.379 1.00 81.56 82 LEU A O 1
ATOM 644 N N . LEU A 1 83 ? -11.259 0.829 10.431 1.00 79.81 83 LEU A N 1
ATOM 645 C CA . LEU A 1 83 ? -10.422 -0.354 10.234 1.00 79.81 83 LEU A CA 1
ATOM 646 C C . LEU A 1 83 ? -9.685 -0.303 8.907 1.00 79.81 83 LEU A C 1
ATOM 648 O O . LEU A 1 83 ? -8.500 -0.630 8.858 1.00 79.81 83 LEU A O 1
ATOM 652 N N . THR A 1 84 ? -10.377 0.114 7.847 1.00 82.94 84 THR A N 1
ATOM 653 C CA . THR A 1 84 ? -9.782 0.292 6.521 1.00 82.94 84 THR A CA 1
ATOM 654 C C . THR A 1 84 ? -8.694 1.351 6.567 1.00 82.94 84 THR A C 1
ATOM 656 O O . THR A 1 84 ? -7.610 1.134 6.034 1.00 82.94 84 THR A O 1
ATOM 659 N N . ALA A 1 85 ? -8.950 2.480 7.228 1.00 81.81 85 ALA A N 1
ATOM 660 C CA . ALA A 1 85 ? -7.968 3.537 7.359 1.00 81.81 85 ALA A CA 1
ATOM 661 C C . ALA A 1 85 ? -6.758 3.070 8.175 1.00 81.81 85 ALA A C 1
ATOM 663 O O . ALA A 1 85 ? -5.646 3.155 7.680 1.00 81.81 85 ALA A O 1
ATOM 664 N N . LEU A 1 86 ? -6.956 2.493 9.361 1.00 79.25 86 LEU A N 1
ATOM 665 C CA . LEU A 1 86 ? -5.883 2.002 10.236 1.00 79.25 86 LEU A CA 1
ATOM 666 C C . LEU A 1 86 ? -4.980 0.963 9.557 1.00 79.25 86 LEU A C 1
ATOM 668 O O . LEU A 1 86 ? -3.773 0.960 9.793 1.00 79.25 86 LEU A O 1
ATOM 672 N N . GLN A 1 87 ? -5.557 0.122 8.694 1.00 78.31 87 GLN A N 1
ATOM 673 C CA . GLN A 1 87 ? -4.840 -0.878 7.897 1.00 78.31 87 GLN A CA 1
ATOM 674 C C . GLN A 1 87 ? -4.321 -0.341 6.557 1.00 78.31 87 GLN A C 1
ATOM 676 O O . GLN A 1 87 ? -3.603 -1.059 5.854 1.00 78.31 87 GLN A O 1
ATOM 681 N N . ALA A 1 88 ? -4.685 0.884 6.164 1.00 75.25 88 ALA A N 1
ATOM 682 C CA . ALA A 1 88 ? -4.291 1.434 4.879 1.00 75.25 88 ALA A CA 1
ATOM 683 C C . ALA A 1 88 ? -2.760 1.488 4.799 1.00 75.25 88 ALA A C 1
ATOM 685 O O . ALA A 1 88 ? -2.095 1.810 5.784 1.00 75.25 88 ALA A O 1
ATOM 686 N N . PRO A 1 89 ? -2.171 1.199 3.632 1.00 76.88 89 PRO A N 1
ATOM 687 C CA . PRO A 1 89 ? -0.729 1.158 3.482 1.00 76.88 89 PRO A CA 1
ATOM 688 C C . PRO A 1 89 ? -0.185 2.585 3.416 1.00 76.88 89 PRO A C 1
ATOM 690 O O . PRO A 1 89 ? 0.148 3.069 2.342 1.00 76.88 89 PRO A O 1
ATOM 693 N N . TRP A 1 90 ? -0.154 3.284 4.548 1.00 81.94 90 TRP A N 1
ATOM 694 C CA . TRP A 1 90 ? 0.197 4.694 4.641 1.00 81.94 90 TRP A CA 1
ATOM 695 C C . TRP A 1 90 ? 1.503 4.990 3.896 1.00 81.94 90 TRP A C 1
ATOM 697 O O . TRP A 1 90 ? 2.567 4.473 4.248 1.00 81.94 90 TRP A O 1
ATOM 707 N N . LEU A 1 91 ? 1.405 5.791 2.837 1.00 85.50 91 LEU A N 1
ATOM 708 C CA . LEU A 1 91 ? 2.542 6.208 2.024 1.00 85.50 91 LEU A CA 1
ATOM 709 C C . LEU A 1 91 ? 2.906 7.648 2.364 1.00 85.50 91 LEU A C 1
ATOM 711 O O . LEU A 1 91 ? 2.017 8.469 2.608 1.00 85.50 91 LEU A O 1
ATOM 715 N N . THR A 1 92 ? 4.199 7.963 2.350 1.00 85.31 92 THR A N 1
ATOM 716 C CA . THR A 1 92 ? 4.629 9.362 2.225 1.00 85.31 92 THR A CA 1
ATOM 717 C C . THR A 1 92 ? 4.220 9.901 0.848 1.00 85.31 92 THR A C 1
ATOM 719 O O . THR A 1 92 ? 3.960 9.117 -0.071 1.00 85.31 92 THR A O 1
ATOM 722 N N . PRO A 1 93 ? 4.172 11.232 0.656 1.00 86.44 93 PRO A N 1
ATOM 723 C CA . PRO A 1 93 ? 3.932 11.809 -0.666 1.00 86.44 93 PRO A CA 1
ATOM 724 C C . PRO A 1 93 ? 4.906 11.293 -1.736 1.00 86.44 93 PRO A C 1
ATOM 726 O O . PRO A 1 93 ? 4.492 11.017 -2.859 1.00 86.44 93 PRO A O 1
ATOM 729 N N . GLU A 1 94 ? 6.176 11.103 -1.372 1.00 89.56 94 GLU A N 1
ATOM 730 C CA . GLU A 1 94 ? 7.209 10.562 -2.260 1.00 89.56 94 GLU A CA 1
ATOM 731 C C . GLU A 1 94 ? 6.932 9.104 -2.646 1.00 89.56 94 GLU A C 1
ATOM 733 O O . GLU A 1 94 ? 6.927 8.763 -3.825 1.00 89.56 94 GLU A O 1
ATOM 738 N N . GLU A 1 95 ? 6.611 8.245 -1.678 1.00 90.88 95 GLU A N 1
ATOM 739 C CA . GLU A 1 95 ? 6.269 6.846 -1.952 1.00 90.88 95 GLU A CA 1
ATOM 740 C C . GLU A 1 95 ? 4.979 6.714 -2.770 1.00 90.88 95 GLU A C 1
ATOM 742 O O . GLU A 1 95 ? 4.866 5.838 -3.627 1.00 90.88 95 GLU A O 1
ATOM 747 N N . ALA A 1 96 ? 3.991 7.578 -2.525 1.00 90.62 96 ALA A N 1
ATOM 748 C CA . ALA A 1 96 ? 2.765 7.612 -3.312 1.00 90.62 96 ALA A CA 1
ATOM 749 C C . ALA A 1 96 ? 3.048 8.017 -4.766 1.00 90.62 96 ALA A C 1
ATOM 751 O O . ALA A 1 96 ? 2.510 7.402 -5.690 1.00 90.62 96 ALA A O 1
ATOM 752 N N . ALA A 1 97 ? 3.919 9.010 -4.971 1.00 91.50 97 ALA A N 1
ATOM 753 C CA . ALA A 1 97 ? 4.376 9.409 -6.296 1.00 91.50 97 ALA A CA 1
ATOM 754 C C . ALA A 1 97 ? 5.148 8.275 -6.993 1.00 91.50 97 ALA A C 1
ATOM 756 O O . ALA A 1 97 ? 4.891 8.005 -8.166 1.00 91.50 97 ALA A O 1
ATOM 757 N N . ASP A 1 98 ? 6.011 7.558 -6.268 1.00 93.12 98 ASP A N 1
ATOM 758 C CA . ASP A 1 98 ? 6.735 6.383 -6.769 1.00 93.12 98 ASP A CA 1
ATOM 759 C C . ASP A 1 98 ? 5.780 5.268 -7.234 1.00 93.12 98 ASP A C 1
ATOM 761 O O . ASP A 1 98 ? 5.894 4.766 -8.354 1.00 93.12 98 ASP A O 1
ATOM 765 N N . MET A 1 99 ? 4.773 4.923 -6.421 1.00 93.56 99 MET A N 1
ATOM 766 C CA . MET A 1 99 ? 3.759 3.924 -6.794 1.00 93.56 99 MET A CA 1
ATOM 767 C C . MET A 1 99 ? 2.946 4.353 -8.023 1.00 93.56 99 MET A C 1
ATOM 769 O O . MET A 1 99 ? 2.626 3.526 -8.886 1.00 93.56 99 MET A O 1
ATOM 773 N N . ALA A 1 100 ? 2.598 5.639 -8.115 1.00 92.81 100 ALA A N 1
ATOM 774 C CA . ALA A 1 100 ? 1.871 6.183 -9.256 1.00 92.81 100 ALA A CA 1
ATOM 775 C C . ALA A 1 100 ? 2.721 6.147 -10.535 1.00 92.81 100 ALA A C 1
ATOM 777 O O . ALA A 1 100 ? 2.213 5.786 -11.598 1.00 92.81 100 ALA A O 1
ATOM 778 N N . LEU A 1 101 ? 4.013 6.464 -10.430 1.00 92.94 101 LEU A N 1
ATOM 779 C CA . LEU A 1 101 ? 4.959 6.400 -11.539 1.00 92.94 101 LEU A CA 1
ATOM 780 C C . LEU A 1 101 ? 5.139 4.961 -12.039 1.00 92.94 101 LEU A C 1
ATOM 782 O O . LEU A 1 101 ? 5.017 4.719 -13.239 1.00 92.94 101 LEU A O 1
ATOM 786 N N . LEU A 1 102 ? 5.324 3.999 -11.127 1.00 93.56 102 LEU A N 1
ATOM 787 C CA . LEU A 1 102 ? 5.364 2.573 -11.461 1.00 93.56 102 LEU A CA 1
ATOM 788 C C . LEU A 1 102 ? 4.080 2.132 -12.173 1.00 93.56 102 LEU A C 1
ATOM 790 O O . LEU A 1 102 ? 4.144 1.460 -13.198 1.00 93.56 102 LEU A O 1
ATOM 794 N N . THR A 1 103 ? 2.914 2.538 -11.669 1.00 92.50 103 THR A N 1
ATOM 795 C CA . THR A 1 103 ? 1.625 2.201 -12.290 1.00 92.50 103 THR A CA 1
ATOM 796 C C . THR A 1 103 ? 1.541 2.727 -13.722 1.00 92.50 103 THR A C 1
ATOM 798 O O . THR A 1 103 ? 1.256 1.950 -14.630 1.00 92.50 103 THR A O 1
ATOM 801 N N . ARG A 1 104 ? 1.863 4.008 -13.940 1.00 91.44 104 ARG A N 1
ATOM 802 C CA . ARG A 1 104 ? 1.864 4.628 -15.276 1.00 91.44 104 ARG A CA 1
ATOM 803 C C . ARG A 1 104 ? 2.858 3.967 -16.221 1.00 91.44 104 ARG A C 1
ATOM 805 O O . ARG A 1 104 ? 2.544 3.760 -17.387 1.00 91.44 104 ARG A O 1
ATOM 812 N N . HIS A 1 105 ? 4.044 3.617 -15.728 1.00 91.19 105 HIS A N 1
ATOM 813 C CA . HIS A 1 105 ? 5.035 2.897 -16.520 1.00 91.19 105 HIS A CA 1
ATOM 814 C C . HIS A 1 105 ? 4.509 1.526 -16.967 1.00 91.19 105 HIS A C 1
ATOM 816 O O . HIS A 1 105 ? 4.618 1.171 -18.140 1.00 91.19 105 HIS A O 1
ATOM 822 N N . LEU A 1 106 ? 3.917 0.757 -16.046 1.00 89.75 106 LEU A N 1
ATOM 823 C CA . LEU A 1 106 ? 3.338 -0.555 -16.347 1.00 89.75 106 LEU A CA 1
ATOM 824 C C . LEU A 1 106 ? 2.165 -0.455 -17.328 1.00 89.75 106 LEU A C 1
ATOM 826 O O . LEU A 1 106 ? 2.048 -1.298 -18.214 1.00 89.75 106 LEU A O 1
ATOM 830 N N . GLU A 1 107 ? 1.317 0.564 -17.182 1.00 88.75 107 GLU A N 1
ATOM 831 C CA . GLU A 1 107 ? 0.224 0.861 -18.115 1.00 88.75 107 GLU A CA 1
ATOM 832 C C . GLU A 1 107 ? 0.768 1.189 -19.504 1.00 88.75 107 GLU A C 1
ATOM 834 O O . GLU A 1 107 ? 0.383 0.548 -20.474 1.00 88.75 107 GLU A O 1
ATOM 839 N N . HIS A 1 108 ? 1.762 2.073 -19.596 1.00 88.38 108 HIS A N 1
ATOM 840 C CA . HIS A 1 108 ? 2.369 2.421 -20.875 1.00 88.38 108 HIS A CA 1
ATOM 841 C C . HIS A 1 108 ? 3.019 1.212 -21.564 1.00 88.38 108 HIS A C 1
ATOM 843 O O . HIS A 1 108 ? 2.812 0.991 -22.753 1.00 88.38 108 HIS A O 1
ATOM 849 N N . ARG A 1 109 ? 3.773 0.382 -20.829 1.00 85.12 109 ARG A N 1
ATOM 850 C CA . ARG A 1 109 ? 4.362 -0.855 -21.381 1.00 85.12 109 ARG A CA 1
ATOM 851 C C . ARG A 1 109 ? 3.303 -1.873 -21.792 1.00 85.12 109 ARG A C 1
ATOM 853 O O . ARG A 1 109 ? 3.565 -2.704 -22.662 1.00 85.12 109 ARG A O 1
ATOM 860 N N . ALA A 1 110 ? 2.124 -1.837 -21.174 1.00 83.31 110 ALA A N 1
ATOM 861 C CA . ALA A 1 110 ? 1.005 -2.651 -21.607 1.00 83.31 110 ALA A CA 1
ATOM 862 C C . ALA A 1 110 ? 0.397 -2.107 -22.911 1.00 83.31 110 ALA A C 1
ATOM 864 O O . ALA A 1 110 ? 0.195 -2.876 -23.848 1.00 83.31 110 ALA A O 1
ATOM 865 N N . ASP A 1 111 ? 0.157 -0.807 -23.007 1.00 84.94 111 ASP A N 1
ATOM 866 C CA . ASP A 1 111 ? -0.487 -0.209 -24.180 1.00 84.94 111 ASP A CA 1
ATOM 867 C C . ASP A 1 111 ? 0.442 -0.185 -25.407 1.00 84.94 111 ASP A C 1
ATOM 869 O O . ASP A 1 111 ? -0.007 -0.372 -26.538 1.00 84.94 111 ASP A O 1
ATOM 873 N N . PHE A 1 112 ? 1.754 -0.048 -25.185 1.00 83.44 112 PHE A N 1
ATOM 874 C CA . PHE A 1 112 ? 2.772 0.090 -26.230 1.00 83.44 112 PHE A CA 1
ATOM 875 C C . PHE A 1 112 ? 3.928 -0.911 -26.042 1.00 83.44 112 PHE A C 1
ATOM 877 O O . PHE A 1 112 ? 5.065 -0.517 -25.766 1.00 83.44 112 PHE A O 1
ATOM 884 N N . PRO A 1 113 ? 3.694 -2.227 -26.212 1.00 77.12 113 PRO A N 1
ATOM 885 C CA . PRO A 1 113 ? 4.715 -3.249 -25.961 1.00 77.12 113 PRO A CA 1
ATOM 886 C C . PRO A 1 113 ? 5.930 -3.149 -26.899 1.00 77.12 113 PRO A C 1
ATOM 888 O O . PRO A 1 113 ? 7.007 -3.622 -26.545 1.00 77.12 113 PRO A O 1
ATOM 891 N N . GLY A 1 114 ? 5.763 -2.528 -28.073 1.00 75.12 114 GLY A N 1
ATOM 892 C CA . GLY A 1 114 ? 6.828 -2.320 -29.059 1.00 75.12 114 GLY A CA 1
ATOM 893 C C . GLY A 1 114 ? 7.791 -1.173 -28.739 1.00 75.12 114 GLY A C 1
ATOM 894 O O . GLY A 1 114 ? 8.821 -1.063 -29.394 1.00 75.12 114 GLY A O 1
ATOM 895 N N . VAL A 1 115 ? 7.493 -0.329 -27.743 1.00 76.56 115 VAL A N 1
ATOM 896 C CA . VAL A 1 115 ? 8.418 0.721 -27.289 1.00 76.56 115 VAL A CA 1
ATOM 897 C C . VAL A 1 115 ? 9.421 0.089 -26.329 1.00 76.56 115 VAL A C 1
ATOM 899 O O . VAL A 1 115 ? 9.097 -0.169 -25.168 1.00 76.56 115 VAL A O 1
ATOM 902 N N . ASP A 1 116 ? 10.629 -0.191 -26.817 1.00 78.81 116 ASP A N 1
ATOM 903 C CA . ASP A 1 116 ? 11.707 -0.831 -26.060 1.00 78.81 116 ASP A CA 1
ATOM 904 C C . ASP A 1 116 ? 13.019 -0.056 -26.222 1.00 78.81 116 ASP A C 1
ATOM 906 O O . ASP A 1 116 ? 13.458 0.222 -27.338 1.00 78.81 116 ASP A O 1
ATOM 910 N N . CYS A 1 117 ? 13.688 0.240 -25.106 1.00 81.69 117 CYS A N 1
ATOM 911 C CA . CYS A 1 117 ? 15.017 0.845 -25.117 1.00 81.69 117 CYS A CA 1
ATOM 912 C C . CYS A 1 117 ? 16.036 -0.008 -25.892 1.00 81.69 117 CYS A C 1
ATOM 914 O O . CYS A 1 117 ? 16.983 0.542 -26.447 1.00 81.69 117 CYS A O 1
ATOM 916 N N . ALA A 1 118 ? 15.846 -1.332 -25.965 1.00 83.50 118 ALA A N 1
ATOM 917 C CA . ALA A 1 118 ? 16.678 -2.201 -26.793 1.00 83.50 118 ALA A CA 1
ATOM 918 C C . ALA A 1 118 ? 16.523 -1.898 -28.293 1.00 83.50 118 ALA A C 1
ATOM 920 O O . ALA A 1 118 ? 17.517 -1.917 -29.015 1.00 83.50 118 ALA A O 1
ATOM 921 N N . ALA A 1 119 ? 15.310 -1.572 -28.751 1.00 82.31 119 ALA A N 1
ATOM 922 C CA . ALA A 1 119 ? 15.075 -1.160 -30.132 1.00 82.31 119 ALA A CA 1
ATOM 923 C C . ALA A 1 119 ? 15.746 0.193 -30.411 1.00 82.31 119 ALA A C 1
ATOM 925 O O . ALA A 1 119 ? 16.484 0.315 -31.382 1.00 82.31 119 ALA A O 1
ATOM 926 N N . CYS A 1 120 ? 15.607 1.160 -29.499 1.00 86.25 120 CYS A N 1
ATOM 927 C CA . CYS A 1 120 ? 16.297 2.449 -29.597 1.00 86.25 120 CYS A CA 1
ATOM 928 C C . CYS A 1 120 ? 17.829 2.298 -29.682 1.00 86.25 120 CYS A C 1
ATOM 930 O O . CYS A 1 120 ? 18.477 2.961 -30.486 1.00 86.25 120 CYS A O 1
ATOM 932 N N . ALA A 1 121 ? 18.415 1.401 -28.882 1.00 85.56 121 ALA A N 1
ATOM 933 C CA . ALA A 1 121 ? 19.850 1.123 -28.924 1.00 85.56 121 ALA A CA 1
ATOM 934 C C . ALA A 1 121 ? 20.287 0.448 -30.239 1.00 85.56 121 ALA A C 1
ATOM 936 O O . ALA A 1 121 ? 21.389 0.698 -30.721 1.00 85.56 121 ALA A O 1
ATOM 937 N N . GLN A 1 122 ? 19.436 -0.396 -30.832 1.00 86.31 122 GLN A N 1
ATOM 938 C CA . GLN A 1 122 ? 19.702 -1.004 -32.139 1.00 86.31 122 GLN A CA 1
ATOM 939 C C . GLN A 1 122 ? 19.665 0.029 -33.270 1.00 86.31 122 GLN A C 1
ATOM 941 O O . GLN A 1 122 ? 20.510 -0.042 -34.156 1.00 86.31 122 GLN A O 1
ATOM 946 N N . GLN A 1 123 ? 18.740 0.991 -33.227 1.00 85.88 123 GLN A N 1
ATOM 947 C CA . GLN A 1 123 ? 18.667 2.081 -34.208 1.00 85.88 123 GLN A CA 1
ATOM 948 C C . GLN A 1 123 ? 19.916 2.966 -34.170 1.00 85.88 123 GLN A C 1
ATOM 950 O O . GLN A 1 123 ? 20.504 3.254 -35.213 1.00 85.88 123 GLN A O 1
ATOM 955 N N . ASP A 1 124 ? 20.372 3.322 -32.967 1.00 90.69 124 ASP A N 1
ATOM 956 C CA . ASP A 1 124 ? 21.618 4.072 -32.784 1.00 90.69 124 ASP A CA 1
ATOM 957 C C . ASP A 1 124 ? 22.822 3.282 -33.320 1.00 90.69 124 ASP A C 1
ATOM 959 O O . ASP A 1 124 ? 23.609 3.786 -34.121 1.00 90.69 124 ASP A O 1
ATOM 963 N N . ALA A 1 125 ? 22.909 1.988 -32.985 1.00 91.12 125 ALA A N 1
ATOM 964 C CA . ALA A 1 125 ? 23.952 1.099 -33.498 1.00 91.12 125 ALA A CA 1
ATOM 965 C C . ALA A 1 125 ? 23.898 0.906 -35.028 1.00 91.12 125 ALA A C 1
ATOM 967 O O . ALA A 1 125 ? 24.933 0.659 -35.648 1.00 91.12 125 ALA A O 1
ATOM 968 N N . ALA A 1 126 ? 22.717 1.028 -35.642 1.00 90.69 126 ALA A N 1
ATOM 969 C CA . ALA A 1 126 ? 22.519 1.001 -37.090 1.00 90.69 126 ALA A CA 1
ATOM 970 C C . ALA A 1 126 ? 22.824 2.350 -37.772 1.00 90.69 126 ALA A C 1
ATOM 972 O O . ALA A 1 126 ? 22.801 2.433 -39.001 1.00 90.69 126 ALA A O 1
ATOM 973 N N . GLY A 1 127 ? 23.139 3.397 -37.002 1.00 91.19 127 GLY A N 1
ATOM 974 C CA . GLY A 1 127 ? 23.443 4.731 -37.515 1.00 91.19 127 GLY A CA 1
ATOM 975 C C . GLY A 1 127 ? 22.210 5.548 -37.908 1.00 91.19 127 GLY A C 1
ATOM 976 O O . GLY A 1 127 ? 22.350 6.540 -38.620 1.00 91.19 127 GLY A O 1
ATOM 977 N N . GLU A 1 128 ? 21.015 5.168 -37.447 1.00 88.44 128 GLU A N 1
ATOM 978 C CA . GLU A 1 128 ? 19.761 5.900 -37.701 1.00 88.44 128 GLU A CA 1
ATOM 979 C C . GLU A 1 128 ? 19.625 7.177 -36.846 1.00 88.44 128 GLU A C 1
ATOM 981 O O . GLU A 1 128 ? 18.685 7.952 -37.021 1.00 88.44 128 GLU A O 1
ATOM 986 N N . GLY A 1 129 ? 20.593 7.423 -35.959 1.00 85.75 129 GLY A N 1
ATOM 987 C CA . GLY A 1 129 ? 20.658 8.573 -35.063 1.00 85.75 129 GLY A CA 1
ATOM 988 C C . GLY A 1 129 ? 20.403 8.192 -33.600 1.00 85.75 129 GLY A C 1
ATOM 989 O O . GLY A 1 129 ? 19.758 7.178 -33.325 1.00 85.75 129 GLY A O 1
ATOM 990 N N . PRO A 1 130 ? 20.905 8.998 -32.647 1.00 85.50 130 PRO A N 1
ATOM 991 C CA . PRO A 1 130 ? 20.755 8.701 -31.232 1.00 85.50 130 PRO A CA 1
ATOM 992 C C . PRO A 1 130 ? 19.289 8.844 -30.798 1.00 85.50 130 PRO A C 1
ATOM 994 O O . PRO A 1 130 ? 18.587 9.741 -31.280 1.00 85.50 130 PRO A O 1
ATOM 997 N N . PRO A 1 131 ? 18.812 8.013 -29.857 1.00 82.75 131 PRO A N 1
ATOM 998 C CA . PRO A 1 131 ? 17.444 8.104 -29.381 1.00 82.75 131 PRO A CA 1
ATOM 999 C C . PRO A 1 131 ? 17.218 9.385 -28.579 1.00 82.75 131 PRO A C 1
ATOM 1001 O O . PRO A 1 131 ? 17.992 9.727 -27.681 1.00 82.75 131 PRO A O 1
ATOM 1004 N N . ASP A 1 132 ? 16.099 10.058 -28.847 1.00 85.12 132 ASP A N 1
ATOM 1005 C CA . ASP A 1 132 ? 15.643 11.177 -28.029 1.00 85.12 132 ASP A CA 1
ATOM 1006 C C . ASP A 1 132 ? 14.932 10.657 -26.771 1.00 85.12 132 ASP A C 1
ATOM 1008 O O . ASP A 1 132 ? 13.707 10.537 -26.697 1.00 85.12 132 ASP A O 1
ATOM 1012 N N . CYS A 1 133 ? 15.729 10.326 -25.754 1.00 81.38 133 CYS A N 1
ATOM 1013 C CA . CYS A 1 133 ? 15.217 9.882 -24.461 1.00 81.38 133 CYS A CA 1
ATOM 1014 C C . CYS A 1 133 ? 14.358 10.948 -23.760 1.00 81.38 133 CYS A C 1
ATOM 1016 O O . CYS A 1 133 ? 13.528 10.584 -22.929 1.00 81.38 133 CYS A O 1
ATOM 1018 N N . ALA A 1 134 ? 14.532 12.238 -24.075 1.00 80.38 134 ALA A N 1
ATOM 1019 C CA . ALA A 1 134 ? 13.720 13.307 -23.496 1.00 80.38 134 ALA A CA 1
ATOM 1020 C C . ALA A 1 134 ? 12.310 13.347 -24.108 1.00 80.38 134 ALA A C 1
ATOM 1022 O O . ALA A 1 134 ? 11.354 13.691 -23.414 1.00 80.38 134 ALA A O 1
ATOM 1023 N N . ALA A 1 135 ? 12.170 12.940 -25.372 1.00 83.19 135 ALA A N 1
ATOM 1024 C CA . ALA A 1 135 ? 10.884 12.761 -26.045 1.00 83.19 135 ALA A CA 1
ATOM 1025 C C . ALA A 1 135 ? 10.272 11.360 -25.854 1.00 83.19 135 ALA A C 1
ATOM 1027 O O . ALA A 1 135 ? 9.202 11.077 -26.399 1.00 83.19 135 ALA A O 1
ATOM 1028 N N . CYS A 1 136 ? 10.923 10.471 -25.096 1.00 83.06 136 CYS A N 1
ATOM 1029 C CA . CYS A 1 136 ? 10.429 9.115 -24.894 1.00 83.06 136 CYS A CA 1
ATOM 1030 C C . CYS A 1 136 ? 9.071 9.140 -24.168 1.00 83.06 136 CYS A C 1
ATOM 1032 O O . CYS A 1 136 ? 8.975 9.668 -23.057 1.00 83.06 136 CYS A O 1
ATOM 1034 N N . PRO A 1 137 ? 8.011 8.542 -24.746 1.00 82.31 137 PRO A N 1
ATOM 1035 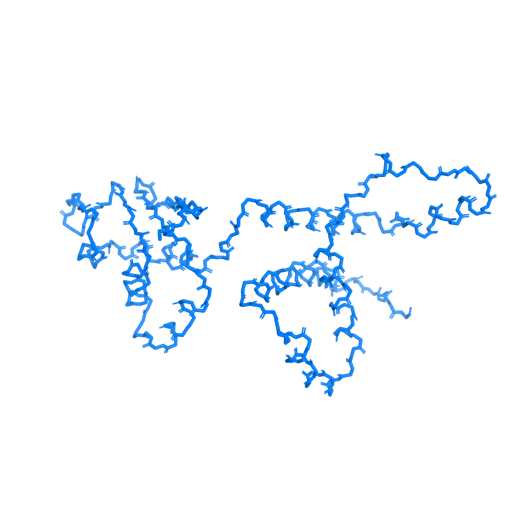C CA . PRO A 1 137 ? 6.689 8.553 -24.129 1.00 82.31 137 PRO A CA 1
ATOM 1036 C C . PRO A 1 137 ? 6.591 7.586 -22.939 1.00 82.31 137 PRO A C 1
ATOM 1038 O O . PRO A 1 137 ? 5.600 7.620 -22.209 1.00 82.31 137 PRO A O 1
ATOM 1041 N N . LEU A 1 138 ? 7.605 6.734 -22.737 1.00 85.75 138 LEU A N 1
ATOM 1042 C CA . LEU A 1 138 ? 7.684 5.798 -21.625 1.00 85.75 138 LEU A CA 1
ATOM 1043 C C . LEU A 1 138 ? 8.010 6.557 -20.328 1.00 85.75 138 LEU A C 1
ATOM 1045 O O . LEU A 1 138 ? 9.120 7.080 -20.199 1.00 85.75 138 LEU A O 1
ATOM 1049 N N . PRO A 1 139 ? 7.103 6.579 -19.330 1.00 84.69 139 PRO A N 1
ATOM 1050 C CA . PRO A 1 139 ? 7.390 7.221 -18.055 1.00 84.69 139 PRO A CA 1
ATOM 1051 C C . PRO A 1 139 ? 8.635 6.596 -17.408 1.00 84.69 139 PRO A C 1
ATOM 1053 O O . PRO A 1 139 ? 8.741 5.362 -17.384 1.00 84.69 139 PRO A O 1
ATOM 1056 N N . PRO A 1 140 ? 9.574 7.395 -16.871 1.00 86.44 140 PRO A N 1
ATOM 1057 C CA . PRO A 1 140 ? 10.759 6.850 -16.225 1.00 86.44 140 PRO A CA 1
ATOM 1058 C C . PRO A 1 140 ? 10.355 6.014 -15.008 1.00 86.44 140 PRO A C 1
ATOM 1060 O O . PRO A 1 140 ? 9.349 6.288 -14.363 1.00 86.44 140 PRO A O 1
ATOM 1063 N N . LEU A 1 141 ? 11.148 4.998 -14.677 1.00 88.50 141 LEU A N 1
ATOM 1064 C CA . LEU A 1 141 ? 11.016 4.268 -13.417 1.00 88.50 141 LEU A CA 1
ATOM 1065 C C . LEU A 1 141 ? 12.053 4.760 -12.418 1.00 88.50 141 LEU A C 1
ATOM 1067 O O . LEU A 1 141 ? 13.199 5.029 -12.780 1.00 88.50 141 LEU A O 1
ATOM 1071 N N . SER A 1 142 ? 11.665 4.797 -11.148 1.00 90.75 142 SER A N 1
ATOM 1072 C CA . SER A 1 142 ? 12.615 4.947 -10.053 1.00 90.75 142 SER A CA 1
ATOM 1073 C C . SER A 1 142 ? 13.516 3.713 -9.925 1.00 90.75 142 SER A C 1
ATOM 1075 O O . SER A 1 142 ? 13.202 2.627 -10.429 1.00 90.75 142 SER A O 1
ATOM 1077 N N . ALA A 1 143 ? 14.619 3.856 -9.187 1.00 91.00 143 ALA A N 1
ATOM 1078 C CA . ALA A 1 143 ? 15.479 2.728 -8.830 1.00 91.00 143 ALA A CA 1
ATOM 1079 C C . ALA A 1 143 ? 14.688 1.614 -8.117 1.00 91.00 143 ALA A C 1
ATOM 1081 O O . ALA A 1 143 ? 14.767 0.453 -8.512 1.00 91.00 143 ALA A O 1
ATOM 1082 N N . ALA A 1 144 ? 13.834 1.978 -7.155 1.00 89.94 144 ALA A N 1
ATOM 1083 C CA . ALA A 1 144 ? 13.013 1.025 -6.412 1.00 89.94 144 ALA A CA 1
ATOM 1084 C C . ALA A 1 144 ? 11.985 0.299 -7.303 1.00 89.94 144 ALA A C 1
ATOM 1086 O O . ALA A 1 144 ? 11.708 -0.887 -7.108 1.00 89.94 144 ALA A O 1
ATOM 1087 N N . GLY A 1 145 ? 11.431 0.985 -8.310 1.00 91.19 145 GLY A N 1
ATOM 1088 C CA . GLY A 1 145 ? 10.566 0.373 -9.320 1.00 91.19 145 GLY A CA 1
ATOM 1089 C C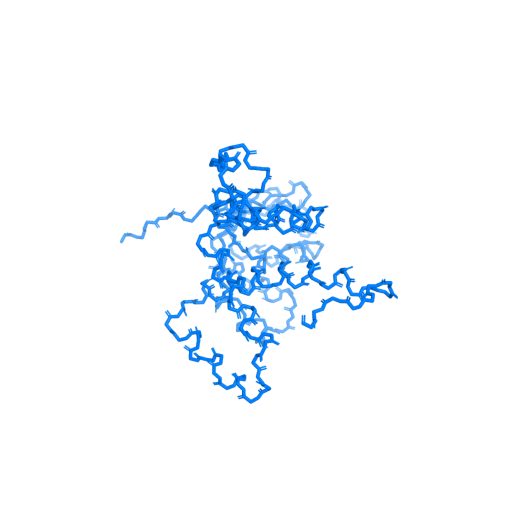 . GLY A 1 145 ? 11.308 -0.667 -10.167 1.00 91.19 145 GLY A C 1
ATOM 1090 O O . GLY A 1 145 ? 10.803 -1.775 -10.372 1.00 91.19 145 GLY A O 1
ATOM 1091 N N . TRP A 1 146 ? 12.531 -0.347 -10.602 1.00 90.12 146 TRP A N 1
ATOM 1092 C CA . TRP A 1 146 ? 13.394 -1.284 -11.328 1.00 90.12 146 TRP A CA 1
ATOM 1093 C C . TRP A 1 146 ? 13.781 -2.503 -10.492 1.00 90.12 146 TRP A C 1
ATOM 1095 O O . TRP A 1 146 ? 13.714 -3.631 -10.983 1.00 90.12 146 TRP A O 1
ATOM 1105 N N . GLU A 1 147 ? 14.173 -2.296 -9.239 1.00 89.81 147 GLU A N 1
ATOM 1106 C CA . GLU A 1 147 ? 14.526 -3.373 -8.312 1.00 89.81 147 GLU A CA 1
ATOM 1107 C C . GLU A 1 147 ? 13.345 -4.309 -8.067 1.00 89.81 147 GLU A C 1
ATOM 1109 O O . GLU A 1 147 ? 13.498 -5.528 -8.166 1.00 89.81 147 GLU A O 1
ATOM 1114 N N . ALA A 1 148 ? 12.148 -3.757 -7.848 1.00 90.69 148 ALA A N 1
ATOM 1115 C CA . ALA A 1 148 ? 10.940 -4.551 -7.668 1.00 90.69 148 ALA A CA 1
ATOM 1116 C C . ALA A 1 148 ? 10.645 -5.432 -8.893 1.00 90.69 148 ALA A C 1
ATOM 1118 O O . ALA A 1 148 ? 10.356 -6.620 -8.730 1.00 90.69 148 ALA A O 1
ATOM 1119 N N . LEU A 1 149 ? 10.767 -4.889 -10.111 1.00 88.94 149 LEU A N 1
ATOM 1120 C CA . LEU A 1 149 ? 10.589 -5.646 -11.356 1.00 88.94 149 LEU A CA 1
ATOM 1121 C C . LEU A 1 149 ? 11.635 -6.751 -11.5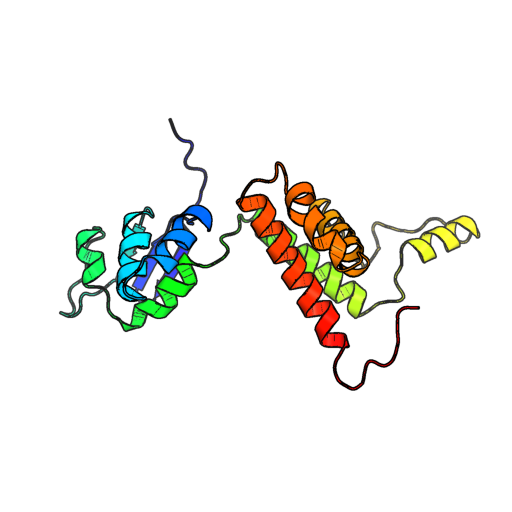24 1.00 88.94 149 LEU A C 1
ATOM 1123 O O . LEU A 1 149 ? 11.286 -7.883 -11.865 1.00 88.94 149 LEU A O 1
ATOM 1127 N N . ARG A 1 150 ? 12.911 -6.439 -11.270 1.00 87.50 150 ARG A N 1
ATOM 1128 C CA . ARG A 1 150 ? 14.014 -7.406 -11.370 1.00 87.50 150 ARG A CA 1
ATOM 1129 C C . ARG A 1 150 ? 13.836 -8.548 -10.380 1.00 87.50 150 ARG A C 1
ATOM 1131 O O . ARG A 1 150 ? 13.933 -9.709 -10.773 1.00 87.50 150 ARG A O 1
ATOM 1138 N N . LEU A 1 151 ? 13.534 -8.228 -9.124 1.00 86.44 151 LEU A N 1
ATOM 1139 C CA . LEU A 1 151 ? 13.373 -9.228 -8.077 1.00 86.44 151 LEU A CA 1
ATOM 1140 C C . LEU A 1 151 ? 12.136 -10.098 -8.325 1.00 86.44 151 LEU A C 1
ATOM 1142 O O . LEU A 1 151 ? 12.225 -11.314 -8.193 1.00 86.44 151 LEU A O 1
ATOM 1146 N N . LEU A 1 152 ? 11.016 -9.521 -8.779 1.00 86.00 152 LEU A N 1
ATOM 1147 C CA . LEU A 1 152 ? 9.846 -10.316 -9.162 1.00 86.00 152 LEU A CA 1
ATOM 1148 C C . LEU A 1 152 ? 10.157 -11.241 -10.346 1.00 86.00 152 LEU A C 1
ATOM 1150 O O . LEU A 1 152 ? 9.750 -12.401 -10.351 1.00 86.00 152 LEU A O 1
ATOM 1154 N N . GLY A 1 153 ? 10.891 -10.747 -11.347 1.00 84.38 153 GLY A N 1
ATOM 1155 C CA . GLY A 1 153 ? 11.343 -11.551 -12.482 1.00 84.38 153 GLY A CA 1
ATOM 1156 C C . GLY A 1 153 ? 12.229 -12.723 -12.057 1.00 84.38 153 GLY A C 1
ATOM 1157 O O . GLY A 1 153 ? 12.066 -13.825 -12.578 1.00 84.38 153 GLY A O 1
ATOM 1158 N N . LEU A 1 154 ? 13.118 -12.503 -11.085 1.00 84.12 154 LEU A N 1
ATOM 1159 C CA . LEU A 1 154 ? 13.944 -13.548 -10.485 1.00 84.12 154 LEU A CA 1
ATOM 1160 C C . LEU A 1 154 ? 13.079 -14.570 -9.739 1.00 84.12 154 LEU A C 1
ATOM 1162 O O . LEU A 1 154 ? 13.130 -15.750 -10.066 1.00 84.12 154 LEU A O 1
ATOM 1166 N N . VAL A 1 155 ? 12.212 -14.119 -8.828 1.00 84.25 155 VAL A N 1
ATOM 1167 C CA . VAL A 1 155 ? 11.336 -14.996 -8.031 1.00 84.25 155 VAL A CA 1
ATOM 1168 C C . VAL A 1 155 ? 10.411 -15.837 -8.909 1.00 84.25 155 VAL A C 1
ATOM 1170 O O . VAL A 1 155 ? 10.230 -17.019 -8.644 1.00 84.25 155 VAL A O 1
ATOM 1173 N N . ARG A 1 156 ? 9.870 -15.280 -9.998 1.00 82.75 156 ARG A N 1
ATOM 1174 C CA . ARG A 1 156 ? 9.014 -16.031 -10.932 1.00 82.75 156 ARG A CA 1
ATOM 1175 C C . ARG A 1 156 ? 9.751 -17.105 -11.734 1.00 82.75 156 ARG A C 1
ATOM 1177 O O . ARG A 1 156 ? 9.098 -18.004 -12.255 1.00 82.75 156 ARG A O 1
ATOM 1184 N N . ARG A 1 157 ? 11.069 -16.979 -11.901 1.00 84.50 157 ARG A N 1
ATOM 1185 C CA . ARG A 1 157 ? 11.918 -17.947 -12.620 1.00 84.50 157 ARG A CA 1
ATOM 1186 C C . ARG A 1 157 ? 12.616 -18.921 -11.677 1.00 84.50 157 ARG A C 1
ATOM 1188 O O . ARG A 1 157 ? 13.164 -19.921 -12.134 1.00 84.50 157 ARG A O 1
ATOM 1195 N N . CYS A 1 158 ? 12.632 -18.610 -10.387 1.00 83.88 158 CYS A N 1
ATOM 1196 C CA . CYS A 1 158 ? 13.208 -19.455 -9.364 1.00 83.88 158 CYS A CA 1
ATOM 1197 C C . CYS A 1 158 ? 12.428 -20.776 -9.247 1.00 83.88 158 CYS A C 1
ATOM 1199 O O . CYS A 1 158 ? 11.196 -20.769 -9.301 1.00 83.88 158 CYS A O 1
ATOM 1201 N N . PRO A 1 159 ? 13.127 -21.910 -9.070 1.00 85.75 159 PRO A N 1
ATOM 1202 C CA . PRO A 1 159 ? 12.467 -23.177 -8.793 1.00 85.75 159 PRO A CA 1
ATOM 1203 C C . PRO A 1 159 ? 11.785 -23.120 -7.408 1.00 85.75 159 PRO A C 1
ATOM 1205 O O . PRO A 1 159 ? 12.204 -22.317 -6.567 1.00 85.75 159 PRO A O 1
ATOM 1208 N N . PRO A 1 160 ? 10.744 -23.931 -7.135 1.00 81.19 160 PRO A N 1
ATOM 1209 C CA . PRO A 1 160 ? 9.992 -23.875 -5.875 1.00 81.19 160 PRO A CA 1
ATOM 1210 C C . PRO A 1 160 ? 10.870 -23.954 -4.615 1.00 81.19 160 PRO A C 1
ATOM 1212 O O . PRO A 1 160 ? 10.596 -23.294 -3.614 1.00 81.19 160 PRO A O 1
ATOM 1215 N N . GLU A 1 161 ? 11.968 -24.705 -4.678 1.00 84.31 161 GLU A N 1
ATOM 1216 C CA . GLU A 1 161 ? 12.938 -24.894 -3.597 1.00 84.31 161 GLU A CA 1
ATOM 1217 C C . GLU A 1 161 ? 13.675 -23.595 -3.229 1.00 84.31 161 GLU A C 1
ATOM 1219 O O . GLU A 1 161 ? 14.101 -23.413 -2.088 1.00 84.31 161 GLU A O 1
ATOM 1224 N N . ALA A 1 162 ? 13.780 -22.646 -4.163 1.00 82.44 162 ALA A N 1
ATOM 1225 C CA . ALA A 1 162 ? 14.396 -21.345 -3.924 1.00 82.44 162 ALA A CA 1
ATOM 1226 C C . ALA A 1 162 ? 13.517 -20.406 -3.081 1.00 82.44 162 ALA A C 1
ATOM 1228 O O . ALA A 1 162 ? 13.994 -19.351 -2.668 1.00 82.44 162 ALA A O 1
ATOM 1229 N N . ALA A 1 163 ? 12.278 -20.787 -2.739 1.00 76.56 163 ALA A N 1
ATOM 1230 C CA . ALA A 1 163 ? 11.486 -20.071 -1.737 1.00 76.56 163 ALA A CA 1
ATOM 1231 C C . ALA A 1 163 ? 12.230 -19.950 -0.391 1.00 76.56 163 ALA A C 1
ATOM 1233 O O . ALA A 1 163 ? 12.094 -18.942 0.301 1.00 76.56 163 ALA A O 1
ATOM 1234 N N . ALA A 1 164 ? 13.093 -20.920 -0.062 1.00 82.50 164 ALA A N 1
ATOM 1235 C CA . ALA A 1 164 ? 13.966 -20.872 1.111 1.00 82.50 164 ALA A CA 1
ATOM 1236 C C . ALA A 1 164 ? 14.987 -19.714 1.081 1.00 82.50 164 ALA A C 1
ATOM 1238 O O . ALA A 1 164 ? 15.544 -19.367 2.120 1.00 82.50 164 ALA A O 1
ATOM 1239 N N . LEU A 1 165 ? 15.225 -19.096 -0.084 1.00 80.81 165 LEU A N 1
ATOM 1240 C CA . LEU A 1 165 ? 16.111 -17.940 -0.243 1.00 80.81 165 LEU A CA 1
ATOM 1241 C C . LEU A 1 165 ? 15.411 -16.603 0.038 1.00 80.81 165 LEU A C 1
ATOM 1243 O O . LEU A 1 165 ? 16.091 -15.606 0.268 1.00 80.81 165 LEU A O 1
ATOM 1247 N N . LEU A 1 166 ? 14.072 -16.559 0.059 1.00 76.12 166 LEU A N 1
ATOM 1248 C CA . LEU A 1 166 ? 13.315 -15.322 0.294 1.00 76.12 166 LEU A CA 1
ATOM 1249 C C . LEU A 1 166 ? 13.690 -14.615 1.610 1.00 76.12 166 LEU A C 1
ATOM 1251 O O . LEU A 1 166 ? 13.876 -13.399 1.568 1.00 76.12 166 LEU A O 1
ATOM 1255 N N . PRO A 1 167 ? 13.885 -15.313 2.751 1.00 80.06 167 PRO A N 1
ATOM 1256 C CA . PRO A 1 167 ? 14.343 -14.666 3.981 1.00 80.06 167 PRO A CA 1
ATOM 1257 C C . PRO A 1 167 ? 15.715 -13.997 3.839 1.00 80.06 167 PRO A C 1
ATOM 1259 O O . PRO A 1 167 ? 15.951 -12.966 4.456 1.00 80.06 167 PRO A O 1
ATOM 1262 N N . TYR A 1 168 ? 16.604 -14.550 3.008 1.00 82.44 168 TYR A N 1
ATOM 1263 C CA . TYR A 1 168 ? 17.933 -13.987 2.752 1.00 82.44 168 TYR A CA 1
ATOM 1264 C C . TYR A 1 168 ? 17.877 -12.788 1.802 1.00 82.44 168 TYR A C 1
ATOM 1266 O O . TYR A 1 168 ? 18.617 -11.830 1.988 1.00 82.44 168 TYR A O 1
ATOM 1274 N N . LEU A 1 169 ? 16.970 -12.805 0.820 1.00 75.56 169 LEU A N 1
ATOM 1275 C CA . LEU A 1 169 ? 16.715 -11.659 -0.064 1.00 75.56 169 LEU A CA 1
ATOM 1276 C C . LEU A 1 169 ? 16.062 -10.487 0.681 1.00 75.56 169 LEU A C 1
ATOM 1278 O O . LEU A 1 169 ? 16.238 -9.335 0.298 1.00 75.56 169 LEU A O 1
ATOM 1282 N N . ALA A 1 170 ? 15.319 -10.790 1.744 1.00 76.69 170 ALA A N 1
ATOM 1283 C CA . ALA A 1 170 ? 14.721 -9.819 2.651 1.00 76.69 170 ALA A CA 1
ATOM 1284 C C . ALA A 1 170 ? 15.640 -9.444 3.831 1.00 76.69 170 ALA A C 1
ATOM 1286 O O . ALA A 1 170 ? 15.284 -8.572 4.627 1.00 76.69 170 ALA A O 1
ATOM 1287 N N . ALA A 1 171 ? 16.798 -10.098 3.979 1.00 79.69 171 ALA A N 1
ATOM 1288 C CA . ALA A 1 171 ? 17.679 -9.885 5.119 1.00 79.69 171 ALA A CA 1
ATOM 1289 C C . ALA A 1 171 ? 18.254 -8.464 5.092 1.00 79.69 171 ALA A C 1
ATOM 1291 O O . ALA A 1 171 ? 18.855 -8.036 4.110 1.00 79.69 171 ALA A O 1
ATOM 1292 N N . GLY A 1 172 ? 18.070 -7.733 6.191 1.00 79.00 172 GLY A N 1
ATOM 1293 C CA . GLY A 1 172 ? 18.518 -6.345 6.320 1.00 79.00 172 GLY A CA 1
ATOM 1294 C C . GLY A 1 172 ? 17.509 -5.299 5.842 1.00 79.00 172 GLY A C 1
ATOM 1295 O O . GLY A 1 172 ? 17.713 -4.126 6.137 1.00 79.00 172 GLY A O 1
ATOM 1296 N N . ALA A 1 173 ? 16.411 -5.697 5.189 1.00 84.31 173 ALA A N 1
ATOM 1297 C CA . ALA A 1 173 ? 15.324 -4.780 4.870 1.00 84.31 173 ALA A CA 1
ATOM 1298 C C . ALA A 1 173 ? 14.426 -4.556 6.096 1.00 84.31 173 ALA A C 1
ATOM 1300 O O . ALA A 1 173 ? 13.970 -5.497 6.754 1.00 84.31 173 ALA A O 1
ATOM 1301 N N . GLY A 1 174 ? 14.142 -3.293 6.394 1.00 84.62 174 GLY A N 1
ATOM 1302 C CA . GLY A 1 174 ? 13.190 -2.902 7.417 1.00 84.62 174 GLY A CA 1
ATOM 1303 C C . GLY A 1 174 ? 11.749 -3.276 7.035 1.00 84.62 174 GLY A C 1
ATOM 1304 O O . GLY A 1 174 ? 11.414 -3.402 5.852 1.00 84.62 174 GLY A O 1
ATOM 1305 N N . PRO A 1 175 ? 10.831 -3.383 8.015 1.00 81.94 175 PRO A N 1
ATOM 1306 C CA . PRO A 1 175 ? 9.428 -3.719 7.754 1.00 81.94 175 PRO A CA 1
ATOM 1307 C C . PRO A 1 175 ? 8.745 -2.809 6.719 1.00 81.94 175 PRO A C 1
ATOM 1309 O O . PRO A 1 175 ? 7.901 -3.264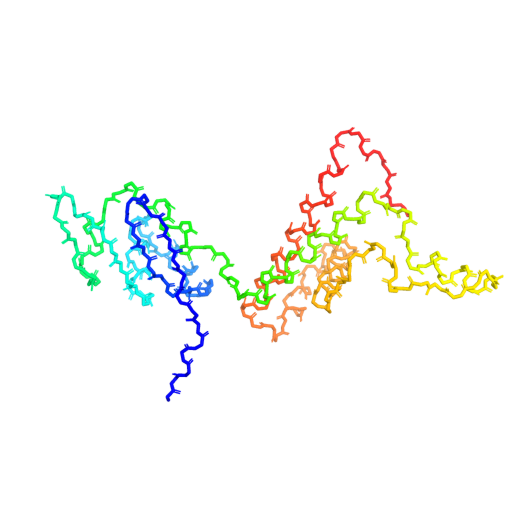 5.945 1.00 81.94 175 PRO A O 1
ATOM 1312 N N . ARG A 1 176 ? 9.114 -1.521 6.686 1.00 85.75 176 ARG A N 1
ATOM 1313 C CA . ARG A 1 176 ? 8.571 -0.544 5.733 1.00 85.75 176 ARG A CA 1
ATOM 1314 C C . ARG A 1 176 ? 9.030 -0.821 4.302 1.00 85.75 176 ARG A C 1
ATOM 1316 O O . ARG A 1 176 ? 8.205 -0.806 3.394 1.00 85.75 176 ARG A O 1
ATOM 1323 N N . GLU A 1 177 ? 10.309 -1.120 4.102 1.00 88.00 177 GLU A N 1
ATOM 1324 C CA . GLU A 1 177 ? 10.878 -1.434 2.785 1.00 88.00 177 GLU A CA 1
ATOM 1325 C C . GLU A 1 177 ? 10.270 -2.714 2.215 1.00 88.00 177 GLU A C 1
ATOM 1327 O O . GLU A 1 177 ? 9.827 -2.726 1.066 1.00 88.00 177 GLU A O 1
ATOM 1332 N N . LEU A 1 178 ? 10.148 -3.755 3.046 1.00 86.94 178 LEU A N 1
ATOM 1333 C CA . LEU A 1 178 ? 9.491 -5.007 2.669 1.00 86.94 178 LEU A CA 1
ATOM 1334 C C . LEU A 1 178 ? 8.029 -4.786 2.281 1.00 86.94 178 LEU A C 1
ATOM 1336 O O . LEU A 1 178 ? 7.574 -5.304 1.262 1.00 86.94 178 LEU A O 1
ATOM 1340 N N . ARG A 1 179 ? 7.292 -3.966 3.038 1.00 87.44 179 ARG A N 1
ATOM 1341 C CA . ARG A 1 179 ? 5.919 -3.589 2.683 1.00 87.44 179 ARG A CA 1
ATOM 1342 C C . ARG A 1 179 ? 5.863 -2.886 1.332 1.00 87.44 179 ARG A C 1
ATOM 1344 O O . ARG A 1 179 ? 5.036 -3.254 0.503 1.00 87.44 179 ARG A O 1
ATOM 1351 N N . LEU A 1 180 ? 6.703 -1.878 1.107 1.00 90.88 180 LEU A N 1
ATOM 1352 C CA . LEU A 1 180 ? 6.718 -1.136 -0.155 1.00 90.88 180 LEU A CA 1
ATOM 1353 C C . LEU A 1 180 ? 7.079 -2.052 -1.330 1.00 90.88 180 LEU A C 1
ATOM 1355 O O . LEU A 1 180 ? 6.451 -1.969 -2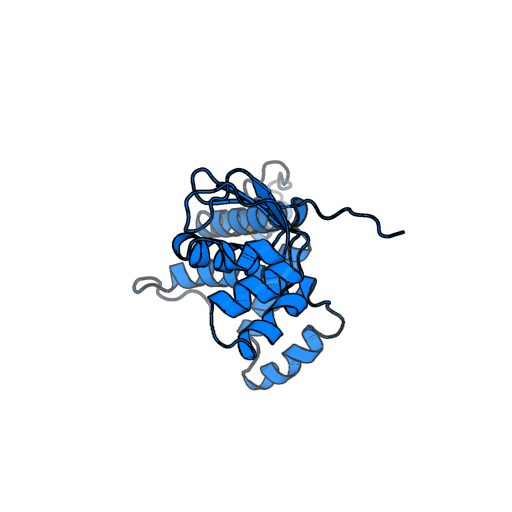.382 1.00 90.88 180 LEU A O 1
ATOM 1359 N N . LEU A 1 181 ? 8.037 -2.964 -1.151 1.00 91.19 181 LEU A N 1
ATOM 1360 C CA . LEU A 1 181 ? 8.371 -3.990 -2.137 1.00 91.19 181 LEU A CA 1
ATOM 1361 C C . LEU A 1 181 ? 7.164 -4.882 -2.456 1.00 91.19 181 LEU A C 1
ATOM 1363 O O . LEU A 1 181 ? 6.820 -5.039 -3.626 1.00 91.19 181 LEU A O 1
ATOM 1367 N N . LEU A 1 182 ? 6.482 -5.408 -1.434 1.00 88.44 182 LEU A N 1
ATOM 1368 C CA . LEU A 1 182 ? 5.279 -6.225 -1.612 1.00 88.44 182 LEU A CA 1
ATOM 1369 C C . LEU A 1 182 ? 4.162 -5.449 -2.315 1.00 88.44 182 LEU A C 1
ATOM 1371 O O . LEU A 1 182 ? 3.506 -5.987 -3.200 1.00 88.44 182 LEU A O 1
ATOM 1375 N N . MET A 1 183 ? 3.968 -4.171 -1.986 1.00 91.88 183 MET A N 1
ATOM 1376 C CA . MET A 1 183 ? 3.000 -3.317 -2.678 1.00 91.88 183 MET A CA 1
ATOM 1377 C C . MET A 1 183 ? 3.344 -3.149 -4.159 1.00 91.88 183 MET A C 1
ATOM 1379 O O . MET A 1 183 ? 2.464 -3.317 -5.006 1.00 91.88 183 MET A O 1
ATOM 1383 N N . ARG A 1 184 ? 4.615 -2.875 -4.487 1.00 93.81 184 ARG A N 1
ATOM 1384 C CA . ARG A 1 184 ? 5.089 -2.816 -5.879 1.00 93.81 184 ARG A CA 1
ATOM 1385 C C . ARG A 1 184 ? 4.832 -4.138 -6.592 1.00 93.81 184 ARG A C 1
ATOM 1387 O O . ARG A 1 184 ? 4.323 -4.138 -7.706 1.00 93.81 184 ARG A O 1
ATOM 1394 N N . TRP A 1 185 ? 5.125 -5.265 -5.950 1.00 91.62 185 TRP A N 1
ATOM 1395 C CA . TRP A 1 185 ? 4.871 -6.589 -6.513 1.00 91.62 185 TRP A CA 1
ATOM 1396 C C . TRP A 1 185 ? 3.399 -6.867 -6.752 1.00 91.62 185 TRP A C 1
ATOM 1398 O O . TRP A 1 185 ? 3.066 -7.336 -7.833 1.00 91.62 185 TRP A O 1
ATOM 1408 N N . CYS A 1 186 ? 2.517 -6.535 -5.811 1.00 89.06 186 CYS A N 1
ATOM 1409 C CA . CYS A 1 186 ? 1.075 -6.660 -6.003 1.00 89.06 186 CYS A CA 1
ATOM 1410 C C . CYS A 1 186 ? 0.592 -5.800 -7.179 1.00 89.06 186 CYS A C 1
ATOM 1412 O O . CYS A 1 186 ? -0.201 -6.273 -7.991 1.00 89.06 186 CYS A O 1
ATOM 1414 N N . LEU A 1 187 ? 1.098 -4.567 -7.317 1.00 90.44 187 LEU A N 1
ATOM 1415 C CA . LEU A 1 187 ? 0.795 -3.705 -8.464 1.00 90.44 187 LEU A CA 1
ATOM 1416 C C . LEU A 1 187 ? 1.263 -4.333 -9.783 1.00 90.44 187 LEU A C 1
ATOM 1418 O O . LEU A 1 187 ? 0.494 -4.387 -10.742 1.00 90.44 187 LEU A O 1
ATOM 1422 N N . ILE A 1 188 ? 2.497 -4.840 -9.828 1.00 89.81 188 ILE A N 1
ATOM 1423 C CA . ILE A 1 188 ? 3.053 -5.499 -11.015 1.00 89.81 188 ILE A CA 1
ATOM 1424 C C . ILE A 1 188 ? 2.253 -6.769 -11.348 1.00 89.81 188 ILE A C 1
ATOM 1426 O O . ILE A 1 188 ? 1.820 -6.941 -12.487 1.00 89.81 188 ILE A O 1
ATOM 1430 N N . ALA A 1 189 ? 2.010 -7.639 -10.366 1.00 84.38 189 ALA A N 1
ATOM 1431 C CA . ALA A 1 189 ? 1.287 -8.899 -10.526 1.00 84.38 189 ALA A CA 1
ATOM 1432 C C . ALA A 1 189 ? -0.145 -8.672 -11.022 1.00 84.38 189 ALA A C 1
ATOM 1434 O O . ALA A 1 189 ? -0.520 -9.238 -12.045 1.00 84.38 189 ALA A O 1
ATOM 1435 N N . ALA A 1 190 ? -0.899 -7.757 -10.403 1.00 83.62 190 ALA A N 1
ATOM 1436 C CA . ALA A 1 190 ? -2.264 -7.432 -10.817 1.00 83.62 190 ALA A CA 1
ATOM 1437 C C . ALA A 1 190 ? -2.350 -6.942 -12.274 1.00 83.62 190 ALA A C 1
ATOM 1439 O O . ALA A 1 190 ? -3.376 -7.112 -12.934 1.00 83.62 190 ALA A O 1
ATOM 1440 N N . ARG A 1 191 ? -1.285 -6.325 -12.801 1.00 81.94 191 ARG A N 1
ATOM 1441 C CA . ARG A 1 191 ? -1.223 -5.884 -14.202 1.00 81.94 191 ARG A CA 1
ATOM 1442 C C . ARG A 1 191 ? -0.790 -6.990 -15.153 1.00 81.94 191 ARG A C 1
ATOM 1444 O O . ARG A 1 191 ? -1.333 -7.073 -16.252 1.00 81.94 191 ARG A O 1
ATOM 1451 N N . LEU A 1 192 ? 0.122 -7.860 -14.727 1.00 71.81 192 LEU A N 1
ATOM 1452 C CA . LEU A 1 192 ? 0.515 -9.036 -15.503 1.00 71.81 192 LEU A CA 1
ATOM 1453 C C . LEU A 1 192 ? -0.625 -10.067 -15.595 1.00 71.81 192 LEU A C 1
ATOM 1455 O O . LEU A 1 192 ? -0.829 -10.645 -16.656 1.00 71.81 192 LEU A O 1
ATOM 1459 N N . GLU A 1 193 ? -1.407 -10.259 -14.531 1.00 66.69 193 GLU A N 1
ATOM 1460 C CA . GLU A 1 193 ? -2.506 -11.236 -14.472 1.00 66.69 193 GLU A CA 1
ATOM 1461 C C . GLU A 1 193 ? -3.744 -10.826 -15.274 1.00 66.69 193 GLU A C 1
ATOM 1463 O O . GLU A 1 193 ? -4.385 -11.686 -15.875 1.00 66.69 193 GLU A O 1
ATOM 1468 N N . ARG A 1 194 ? -4.057 -9.524 -15.385 1.00 59.19 194 ARG A N 1
ATOM 1469 C CA . ARG A 1 194 ? -5.154 -9.042 -16.254 1.00 59.19 194 ARG A CA 1
ATOM 1470 C C . ARG A 1 194 ? -4.983 -9.446 -17.724 1.00 59.19 194 ARG A C 1
ATOM 1472 O O . ARG A 1 194 ? -5.965 -9.466 -18.458 1.00 59.19 194 ARG A O 1
ATOM 1479 N N . ARG A 1 195 ? -3.765 -9.788 -18.154 1.00 52.31 195 ARG A N 1
ATOM 1480 C CA . ARG A 1 195 ? -3.483 -10.310 -19.500 1.00 52.31 195 ARG A CA 1
ATOM 1481 C C . ARG A 1 195 ? -3.678 -11.819 -19.639 1.00 52.31 195 ARG A C 1
ATOM 1483 O O . ARG A 1 195 ? -3.867 -12.284 -20.756 1.00 52.31 195 ARG A O 1
ATOM 1490 N N . SER A 1 196 ? -3.693 -12.566 -18.538 1.00 47.84 196 SER A N 1
ATOM 1491 C CA . SER A 1 196 ? -3.887 -14.023 -18.529 1.00 47.84 196 SER A CA 1
ATOM 1492 C C . SER A 1 196 ? -5.364 -14.447 -18.544 1.00 47.84 196 SER A C 1
ATOM 1494 O O . SER A 1 196 ? -5.665 -15.623 -18.354 1.00 47.84 196 SER A O 1
ATOM 1496 N N . GLY A 1 197 ? -6.299 -13.512 -18.765 1.00 39.22 197 GLY A N 1
ATOM 1497 C CA . GLY A 1 197 ? -7.693 -13.844 -19.076 1.00 39.22 197 GLY A CA 1
ATOM 1498 C C . GLY A 1 197 ? -7.802 -14.737 -20.328 1.00 39.22 197 GLY A C 1
ATOM 1499 O O . GLY A 1 197 ? -6.844 -14.816 -21.098 1.00 39.22 197 GLY A O 1
ATOM 1500 N N . PRO A 1 198 ? -8.954 -15.395 -20.580 1.00 40.59 198 PRO A N 1
ATOM 1501 C CA . PRO A 1 198 ? -9.069 -16.592 -21.435 1.00 40.59 198 PRO A CA 1
ATOM 1502 C C . PRO A 1 198 ? -8.672 -16.439 -22.918 1.00 40.59 198 PRO A C 1
ATOM 1504 O O . PRO A 1 198 ? -8.762 -17.403 -23.669 1.00 40.59 198 PRO A O 1
ATOM 1507 N N . ALA A 1 199 ? -8.255 -15.252 -23.357 1.00 41.75 199 ALA A N 1
ATOM 1508 C CA . ALA A 1 199 ? -7.834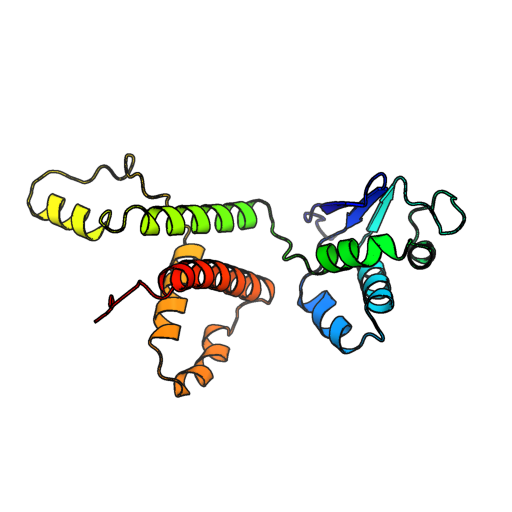 -14.955 -24.724 1.00 41.75 199 ALA A CA 1
ATOM 1509 C C . ALA A 1 199 ? -6.320 -14.671 -24.874 1.00 41.75 199 ALA A C 1
ATOM 1511 O O . ALA A 1 199 ? -5.854 -14.438 -25.986 1.00 41.75 199 ALA A O 1
ATOM 1512 N N . GLY A 1 200 ? -5.533 -14.695 -23.794 1.00 36.75 200 GLY A N 1
ATOM 1513 C CA . GLY A 1 200 ? -4.095 -14.400 -23.811 1.00 36.75 200 GLY A CA 1
ATOM 1514 C C . GLY A 1 200 ? -3.223 -15.628 -24.059 1.00 36.75 200 GLY A C 1
ATOM 1515 O O . GLY A 1 200 ? -2.435 -16.016 -23.199 1.00 36.75 200 GLY A O 1
ATOM 1516 N N . GLY A 1 201 ? -3.385 -16.267 -25.217 1.00 33.69 201 GLY A N 1
ATOM 1517 C CA . GLY A 1 201 ? -2.490 -17.326 -25.670 1.00 33.69 201 GLY A CA 1
ATOM 1518 C C . GLY A 1 201 ? -1.036 -16.847 -25.762 1.00 33.69 201 GLY A C 1
ATOM 1519 O O . GLY A 1 201 ? -0.756 -15.818 -26.364 1.00 33.69 201 GLY A O 1
ATOM 1520 N N . ALA A 1 202 ? -0.142 -17.635 -25.160 1.00 42.78 202 ALA A N 1
ATOM 1521 C CA . ALA A 1 202 ? 1.297 -17.725 -25.402 1.00 42.78 202 ALA A CA 1
ATOM 1522 C C . ALA A 1 202 ? 2.060 -16.412 -25.659 1.00 42.78 202 ALA A C 1
ATOM 1524 O O . ALA A 1 202 ? 2.246 -15.994 -26.797 1.00 42.78 202 ALA A O 1
ATOM 1525 N N . MET A 1 203 ? 2.692 -15.874 -24.616 1.00 38.84 203 MET A N 1
ATOM 1526 C CA . MET A 1 203 ? 3.949 -15.151 -24.801 1.00 38.84 203 MET A CA 1
ATOM 1527 C C . MET A 1 203 ? 4.808 -15.283 -23.546 1.00 38.84 203 MET A C 1
ATOM 1529 O O . MET A 1 203 ? 4.560 -14.613 -22.550 1.00 38.84 203 MET A O 1
ATOM 1533 N N . LEU A 1 204 ? 5.750 -16.228 -23.605 1.00 30.16 204 LEU A N 1
ATOM 1534 C CA . LEU A 1 204 ? 7.100 -16.232 -23.021 1.00 30.16 204 LEU A CA 1
ATOM 1535 C C . LEU A 1 204 ? 7.647 -17.665 -23.167 1.00 30.16 204 LEU A C 1
ATOM 1537 O O . LEU A 1 204 ? 7.502 -18.502 -22.277 1.00 30.16 204 LEU A O 1
ATOM 1541 N N . LYS A 1 205 ? 8.219 -17.944 -24.340 1.00 32.00 205 LYS A N 1
ATOM 1542 C CA . LYS A 1 205 ? 9.401 -18.803 -24.444 1.00 32.00 205 LYS A CA 1
ATOM 1543 C C . LYS A 1 205 ? 10.605 -17.879 -24.499 1.00 32.00 205 LYS A C 1
ATOM 1545 O O . LYS A 1 205 ? 10.453 -16.812 -25.137 1.00 32.00 205 LYS A O 1
#

Foldseek 3Di:
DDDPPQFWDWFDPDPKIKTWGADFCVRQVVVVVVAPDLLRSLLVLPVVIPMDMDPFAFPVRHTFHPDSVCSNRGDPSCSVSSSCVNPPLDDDPVLVVQLVLLLQLLVCCVVCVPLDVVVQVVCVVVVVDHDPPVPRPRRDHDPLLVVLVVVLVVVVPDDPVCVVCVCVVCPPPDSSSVSSSVVSNVSNVVSVVVCVPPPNPDDDD

Secondary structure (DSSP, 8-state):
-----SPPEEEEETTEEEEEPPPPHHHHHHHHHH-SSHHHHHHHHHTTS-EEEES-B-TTSPBPPS-GGGGGGS-GGGHHHHHHHHHS----HHHHHHHHHHHHHHHHHHH-TT--HHHHHHHHHTTS----TTS--SPPPPHHHHHHHHHHHHHHHS-GGGGGGHHHHTTT--HHHHHHHHHHHHHHHHHHHTT-STT------

Radius of gyration: 22.96 Å; chains: 1; bounding box: 50×42×64 Å